Protein AF-0000000079728291 (afdb_homodimer)

Sequence (284 aa):
MEPDYVIHLLSRTRDRIQKFLAKELERQGIKDLAPAHAGVIYVLSRKGVAGMSDLASTLDRTNATITALLDKLEEFDYVTRTKLDEDGRVTTAELTGKGKKSVRKVISASRNTLDKLYGGLEESEKKEFLRILTKIYGNFQTMEPDYVIHLLSRTRDRIQKFLAKELERQGIKDLAPAHAGVIYVLSRKGVAGMSDLASTLDRTNATITALLDKLEEFDYVTRTKLDEDGRVTTAELTGKGKKSVRKVISASRNTLDKLYGGLEESEKKEFLRILTKIYGNFQT

Solvent-accessible surface area (backbone atoms only — not comparable to full-atom values): 15320 Å² total; per-residue (Å²): 128,65,84,84,41,56,67,56,49,49,47,52,35,42,51,43,50,52,53,50,35,37,50,34,27,39,73,56,71,41,78,86,56,52,62,71,46,46,52,52,51,51,53,32,70,74,62,44,64,42,38,55,66,54,51,12,62,76,66,70,47,49,60,69,55,46,50,53,47,48,53,53,33,36,74,72,47,29,34,47,74,46,70,65,51,98,79,57,78,46,49,33,38,30,61,30,77,59,25,56,66,42,44,62,38,48,49,48,18,50,49,56,44,49,51,45,48,47,56,92,53,50,73,69,51,51,53,50,44,53,53,52,50,50,51,35,37,55,59,60,58,129,129,64,84,82,40,55,66,56,50,49,45,52,35,42,52,42,49,50,52,50,34,36,50,34,27,38,74,56,71,40,78,87,55,53,62,72,46,46,53,53,51,51,53,32,70,73,59,42,64,41,37,54,66,54,50,12,64,76,67,70,46,50,60,70,55,47,49,55,46,48,52,53,33,37,74,71,46,29,34,47,74,47,68,66,48,98,79,55,78,45,47,32,38,30,60,30,76,59,25,58,66,42,44,63,38,48,51,48,20,50,49,55,44,46,52,46,50,47,57,93,53,51,72,68,52,50,53,49,44,51,52,52,52,50,51,35,37,55,58,59,58,128

Secondary structure (DSSP, 8-state):
--GGGHHHHHHHHHHHHHHHHHHHHHHTT--S--HHHHHHHHHHHHHSEEEHHHHHHHHT--HHHHHHHHHHHHHTTSEEEEE-STT---EEEEE-HHHHHHHHHHHHHHHHHHHHHTTT--HHHHHHHHHHHHHHHHHT--/--GGGHHHHHHHHHHHHHHHHHHHHHHTT--S--HHHHHHHHHHHHHSEEEHHHHHHHHT--HHHHHHHHHHHHHTTSEEEEE-STT---EEEEE-HHHHHHHHHHHHHHHHHHHHHTTT--HHHHHHHHHHHHHHHHHT--

Radius of gyration: 21.14 Å; Cα contacts (8 Å, |Δi|>4): 345; chains: 2; bounding box: 47×65×38 Å

InterPro domains:
  IPR000835 MarR-type HTH domain [PF01047] (41-90)
  IPR000835 MarR-type HTH domain [PR00598] (50-66)
  IPR000835 MarR-type HTH domain [PR00598] (67-82)
  IPR000835 MarR-type HTH domain [PR00598] (86-102)
  IPR000835 MarR-type HTH domain [PR00598] (116-136)
  IPR000835 MarR-type HTH domain [PS50995] (3-138)
  IPR000835 MarR-type HTH domain [SM00347] (26-126)
  IPR036388 Winged helix-like DNA-binding domain superfamily [G3DSA:1.10.10.10] (2-142)
  IPR036390 Winged helix DNA-binding domain superfamily [SSF46785] (4-140)

Nearest PDB structures (foldseek):
  1lnw-assembly7_A  TM=8.598E-01  e=2.180E-07  Pseudomonas aeruginosa
  6pco-assembly2_C  TM=8.596E-01  e=2.468E-07  Bordetella bronchiseptica
  2nnn-assembly3_F  TM=9.145E-01  e=8.545E-07  Pseudomonas aeruginosa
  7kfq-assembly1_A  TM=7.427E-01  e=1.246E-07  Variovorax paradoxus
  3vod-assembly1_A  TM=7.230E-01  e=5.887E-07  Escherichia coli K-12

Foldseek 3Di:
DPPVCVVVVVVVVVVVLQVQLQVLLVVLVNPQDGLVLLLLLQVQLVVFKDWLVRSCVVSVHDSVVSVVSVVSCVVVQQKDKDQDDPVSPIIMMGGDPNSNVCNVSSVRSVVVSVCVVCVPPDPVRVVVVVVVVVVVVVVPDD/DPPVCVVVVVVVVVVVLQVQLQVLLVVLVNPQDGLVLLLLLQVQLVVFKDWLVRSCVVSVHDSVVSVVSVVSCVVVQQKDKDQDDPVSPIIMIGGDPNSNVCNVSSVRSVVVSVCVVCVPPDPVRVVVVVVVVVVVVVVPDD

Structure (mmCIF, N/CA/C/O backbone):
data_AF-0000000079728291-model_v1
#
loop_
_entity.id
_entity.type
_entity.pdbx_description
1 polymer 'MarR family transcriptional regulator'
#
loop_
_atom_site.group_PDB
_atom_site.id
_atom_site.type_symbol
_atom_site.label_atom_id
_atom_site.label_alt_id
_atom_site.label_comp_id
_atom_site.label_asym_id
_atom_site.label_entity_id
_atom_site.label_seq_id
_atom_site.pdbx_PDB_ins_code
_atom_site.Cartn_x
_atom_site.Cartn_y
_atom_site.Cartn_z
_atom_site.occupancy
_atom_site.B_iso_or_equiv
_atom_site.auth_seq_id
_atom_site.auth_comp_id
_atom_site.auth_asym_id
_atom_site.auth_atom_id
_atom_site.pdbx_PDB_model_num
ATOM 1 N N . MET A 1 1 ? 8.516 18.656 -6.121 1 39.41 1 MET A N 1
ATOM 2 C CA . MET A 1 1 ? 7.922 17.688 -5.199 1 39.41 1 MET A CA 1
ATOM 3 C C . MET A 1 1 ? 8.578 17.766 -3.824 1 39.41 1 MET A C 1
ATOM 5 O O . MET A 1 1 ? 9.805 17.859 -3.725 1 39.41 1 MET A O 1
ATOM 9 N N . GLU A 1 2 ? 8.047 18.359 -2.83 1 50.97 2 GLU A N 1
ATOM 10 C CA . GLU A 1 2 ? 8.695 18.562 -1.536 1 50.97 2 GLU A CA 1
ATOM 11 C C . GLU A 1 2 ? 9.086 17.219 -0.903 1 50.97 2 GLU A C 1
ATOM 13 O O . GLU A 1 2 ? 8.477 16.188 -1.191 1 50.97 2 GLU A O 1
ATOM 18 N N . PRO A 1 3 ? 10.375 17.047 -0.546 1 48.28 3 PRO A N 1
ATOM 19 C CA . PRO A 1 3 ? 10.969 15.867 0.076 1 48.28 3 PRO A CA 1
ATOM 20 C C . PRO A 1 3 ? 9.945 15.039 0.851 1 48.28 3 PRO A C 1
ATOM 22 O O . PRO A 1 3 ? 10.055 13.805 0.901 1 48.28 3 PRO A O 1
ATOM 25 N N . ASP A 1 4 ? 8.914 15.656 1.424 1 59.06 4 ASP A N 1
ATOM 26 C CA . ASP A 1 4 ? 7.938 15.023 2.307 1 59.06 4 ASP A CA 1
ATOM 27 C C . ASP A 1 4 ? 6.957 14.164 1.515 1 59.06 4 ASP A C 1
ATOM 29 O O . ASP A 1 4 ? 6.105 13.492 2.096 1 59.06 4 ASP A O 1
ATOM 33 N N . TYR A 1 5 ? 7.457 13.945 0.261 1 84.69 5 TYR A N 1
ATOM 34 C CA . TYR A 1 5 ? 6.52 13.391 -0.709 1 84.69 5 TYR A CA 1
ATOM 35 C C . TYR A 1 5 ? 6.719 11.891 -0.863 1 84.69 5 TYR A C 1
ATOM 37 O O . TYR A 1 5 ? 5.844 11.188 -1.378 1 84.69 5 TYR A O 1
ATOM 45 N N . VAL A 1 6 ? 7.754 11.367 -0.202 1 94.06 6 VAL A N 1
ATOM 46 C CA . VAL A 1 6 ? 8.133 10 -0.516 1 94.06 6 VAL A CA 1
ATOM 47 C C . VAL A 1 6 ? 7.125 9.023 0.093 1 94.06 6 VAL A C 1
ATOM 49 O O . VAL A 1 6 ? 6.828 7.98 -0.49 1 94.06 6 VAL A O 1
ATOM 52 N N . ILE A 1 7 ? 6.539 9.414 1.231 1 95.88 7 ILE A N 1
ATOM 53 C CA . ILE A 1 7 ? 5.551 8.562 1.889 1 95.88 7 ILE A CA 1
ATOM 54 C C . ILE A 1 7 ? 4.312 8.43 1.002 1 95.88 7 ILE A C 1
ATOM 56 O O . ILE A 1 7 ? 3.836 7.32 0.757 1 95.88 7 ILE A O 1
ATOM 60 N N . HIS A 1 8 ? 3.924 9.539 0.487 1 95.06 8 HIS A N 1
ATOM 61 C CA . HIS A 1 8 ? 2.775 9.562 -0.411 1 95.06 8 HIS A CA 1
ATOM 62 C C . HIS A 1 8 ? 3.076 8.836 -1.717 1 95.06 8 HIS A C 1
ATOM 64 O O . HIS A 1 8 ? 2.277 8.016 -2.174 1 95.06 8 HIS A O 1
ATOM 70 N N . LEU A 1 9 ? 4.211 9.102 -2.246 1 95.75 9 LEU A N 1
ATOM 71 C CA . LEU A 1 9 ? 4.594 8.508 -3.52 1 95.75 9 LEU A CA 1
ATOM 72 C C . LEU A 1 9 ? 4.668 6.984 -3.402 1 95.75 9 LEU A C 1
ATOM 74 O O . LEU A 1 9 ? 4.199 6.266 -4.289 1 95.75 9 LEU A O 1
ATOM 78 N N . LEU A 1 10 ? 5.246 6.484 -2.367 1 97.31 10 LEU A N 1
ATOM 79 C CA . LEU A 1 10 ? 5.332 5.051 -2.121 1 97.31 10 LEU A CA 1
ATOM 80 C C . LEU A 1 10 ? 3.943 4.426 -2.041 1 97.31 10 LEU A C 1
ATOM 82 O O . LEU A 1 10 ? 3.693 3.375 -2.631 1 97.31 10 LEU A O 1
ATOM 86 N N . SER A 1 11 ? 3.062 5.094 -1.357 1 97.19 11 SER A N 1
ATOM 87 C CA . SER A 1 11 ? 1.707 4.586 -1.18 1 97.19 11 SER A CA 1
ATOM 88 C C . SER A 1 11 ? 0.958 4.531 -2.508 1 97.19 11 SER A C 1
ATOM 90 O O . SER A 1 11 ? 0.319 3.527 -2.826 1 97.19 11 SER A O 1
ATOM 92 N N . ARG A 1 12 ? 1.06 5.547 -3.324 1 96.44 12 ARG A N 1
ATOM 93 C CA . ARG A 1 12 ? 0.356 5.598 -4.602 1 96.44 12 ARG A CA 1
ATOM 94 C C . ARG A 1 12 ? 0.955 4.605 -5.594 1 96.44 12 ARG A C 1
ATOM 96 O O . ARG A 1 12 ? 0.229 3.984 -6.371 1 96.44 12 ARG A O 1
ATOM 103 N N . THR A 1 13 ? 2.26 4.508 -5.559 1 97.81 13 THR A N 1
ATOM 104 C CA . THR A 1 13 ? 2.928 3.537 -6.418 1 97.81 13 THR A CA 1
ATOM 105 C C . THR A 1 13 ? 2.445 2.123 -6.109 1 97.81 13 THR A C 1
ATOM 107 O O . THR A 1 13 ? 2.074 1.375 -7.02 1 97.81 13 THR A O 1
ATOM 110 N N . ARG A 1 14 ? 2.434 1.819 -4.828 1 97.56 14 ARG A N 1
ATOM 111 C CA . ARG A 1 14 ? 1.957 0.51 -4.395 1 97.56 14 ARG A CA 1
ATOM 112 C C . ARG A 1 14 ? 0.521 0.272 -4.852 1 97.56 14 ARG A C 1
ATOM 114 O O . ARG A 1 14 ? 0.191 -0.81 -5.344 1 97.56 14 ARG A O 1
ATOM 121 N N . ASP A 1 15 ? -0.339 1.28 -4.738 1 97.31 15 ASP A N 1
ATOM 122 C CA . ASP A 1 15 ? -1.74 1.139 -5.121 1 97.31 15 ASP A CA 1
ATOM 123 C C . ASP A 1 15 ? -1.875 0.859 -6.617 1 97.31 15 ASP A C 1
ATOM 125 O O . ASP A 1 15 ? -2.66 0.002 -7.023 1 97.31 15 ASP A O 1
ATOM 129 N N . ARG A 1 16 ? -1.154 1.558 -7.379 1 97.81 16 ARG A N 1
ATOM 130 C CA . ARG A 1 16 ? -1.235 1.384 -8.828 1 97.81 16 ARG A CA 1
ATOM 131 C C . ARG A 1 16 ? -0.682 0.026 -9.25 1 97.81 16 ARG A C 1
ATOM 133 O O . ARG A 1 16 ? -1.225 -0.619 -10.148 1 97.81 16 ARG A O 1
ATOM 140 N N . ILE A 1 17 ? 0.363 -0.411 -8.617 1 97.75 17 ILE A N 1
ATOM 141 C CA . ILE A 1 17 ? 0.93 -1.724 -8.906 1 97.75 17 ILE A CA 1
ATOM 142 C C . ILE A 1 17 ? -0.088 -2.811 -8.562 1 97.75 17 ILE A C 1
ATOM 144 O O . ILE A 1 17 ? -0.305 -3.734 -9.352 1 97.75 17 ILE A O 1
ATOM 148 N N . GLN A 1 18 ? -0.709 -2.689 -7.418 1 97.12 18 GLN A N 1
ATOM 149 C CA . GLN A 1 18 ? -1.69 -3.686 -7 1 97.12 18 GLN A CA 1
ATOM 150 C C . GLN A 1 18 ? -2.871 -3.732 -7.969 1 97.12 18 GLN A C 1
ATOM 152 O O . GLN A 1 18 ? -3.383 -4.812 -8.281 1 97.12 18 GLN A O 1
ATOM 157 N N . LYS A 1 19 ? -3.291 -2.582 -8.406 1 97.12 19 LYS A N 1
ATOM 158 C CA . LYS A 1 19 ? -4.379 -2.527 -9.375 1 97.12 19 LYS A CA 1
ATOM 159 C C . LYS A 1 19 ? -3.98 -3.213 -10.68 1 97.12 19 LYS A C 1
ATOM 161 O O . LYS A 1 19 ? -4.77 -3.957 -11.266 1 97.12 19 LYS A O 1
ATOM 166 N N . PHE A 1 20 ? -2.809 -2.93 -11.141 1 98 20 PHE A N 1
ATOM 167 C CA . PHE A 1 20 ? -2.326 -3.553 -12.367 1 98 20 PHE A CA 1
ATOM 168 C C . PHE A 1 20 ? -2.219 -5.062 -12.195 1 98 20 PHE A C 1
ATOM 170 O O . PHE A 1 20 ? -2.633 -5.824 -13.078 1 98 20 PHE A O 1
ATOM 177 N N . LEU A 1 21 ? -1.683 -5.5 -11.039 1 97.19 21 LEU A N 1
ATOM 178 C CA . LEU A 1 21 ? -1.532 -6.926 -10.773 1 97.19 21 LEU A CA 1
ATOM 179 C C . LEU A 1 21 ? -2.891 -7.617 -10.734 1 97.19 21 LEU A C 1
ATOM 181 O O . LEU A 1 21 ? -3.043 -8.727 -11.25 1 97.19 21 LEU A O 1
ATOM 185 N N . ALA A 1 22 ? -3.846 -7.008 -10.172 1 97.25 22 ALA A N 1
ATOM 1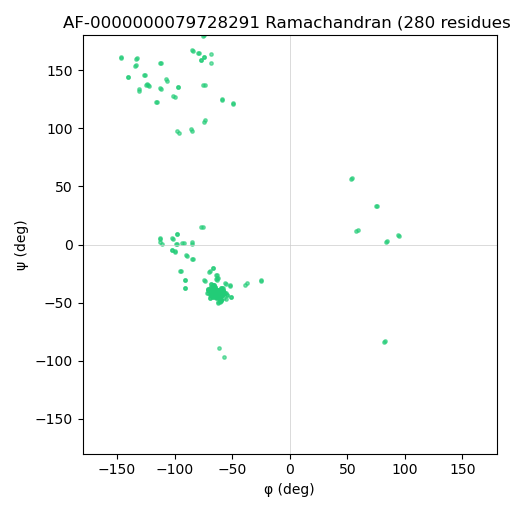86 C CA . ALA A 1 22 ? -5.195 -7.562 -10.156 1 97.25 22 ALA A CA 1
ATOM 187 C C . ALA A 1 22 ? -5.73 -7.742 -11.57 1 97.25 22 ALA A C 1
ATOM 189 O O . ALA A 1 22 ? -6.348 -8.758 -11.883 1 97.25 22 ALA A O 1
ATOM 190 N N . LYS A 1 23 ? -5.48 -6.746 -12.414 1 97.38 23 LYS A N 1
ATOM 191 C CA . LYS A 1 23 ? -5.914 -6.836 -13.805 1 97.38 23 LYS A CA 1
ATOM 192 C C . LYS A 1 23 ? -5.191 -7.969 -14.531 1 97.38 23 LYS A C 1
ATOM 194 O O . LYS A 1 23 ? -5.793 -8.664 -15.359 1 97.38 23 LYS A O 1
ATOM 199 N N . GLU A 1 24 ? -3.891 -8.094 -14.242 1 97.06 24 GLU A N 1
ATOM 200 C CA . GLU A 1 24 ? -3.123 -9.172 -14.859 1 97.06 24 GLU A CA 1
ATOM 201 C C . GLU A 1 24 ? -3.646 -10.539 -14.422 1 97.06 24 GLU A C 1
ATOM 203 O O . GLU A 1 24 ? -3.684 -11.477 -15.219 1 97.06 24 GLU A O 1
ATOM 208 N N . LEU A 1 25 ? -4.027 -10.656 -13.148 1 97.31 25 LEU A N 1
ATOM 209 C CA . LEU A 1 25 ? -4.625 -11.898 -12.672 1 97.31 25 LEU A CA 1
ATOM 210 C C . LEU A 1 25 ? -5.914 -12.203 -13.43 1 97.31 25 LEU A C 1
ATOM 212 O O . LEU A 1 25 ? -6.125 -13.336 -13.867 1 97.31 25 LEU A O 1
ATOM 216 N N . GLU A 1 26 ? -6.68 -11.219 -13.664 1 97.19 26 GLU A N 1
ATOM 217 C CA . GLU A 1 26 ? -7.918 -11.383 -14.422 1 97.19 26 GLU A CA 1
ATOM 218 C C . GLU A 1 26 ? -7.641 -11.82 -15.859 1 97.19 26 GLU A C 1
ATOM 220 O O . GLU A 1 26 ? -8.336 -12.68 -16.391 1 97.19 26 GLU A O 1
ATOM 225 N N . ARG A 1 27 ? -6.66 -11.203 -16.406 1 97.19 27 ARG A N 1
ATOM 226 C CA . ARG A 1 27 ? -6.293 -11.516 -17.781 1 97.19 27 ARG A CA 1
ATOM 227 C C . ARG A 1 27 ? -5.848 -12.977 -17.906 1 97.19 27 ARG A C 1
ATOM 229 O O . ARG A 1 27 ? -6.02 -13.586 -18.953 1 97.19 27 ARG A O 1
ATOM 236 N N . GLN A 1 28 ? -5.297 -13.469 -16.781 1 96.38 28 GLN A N 1
ATOM 237 C CA . GLN A 1 28 ? -4.836 -14.852 -16.766 1 96.38 28 GLN A CA 1
ATOM 238 C C . GLN A 1 28 ? -5.98 -15.805 -16.438 1 96.38 28 GLN A C 1
ATOM 240 O O . GLN A 1 28 ? -5.766 -17.016 -16.281 1 96.38 28 GLN A O 1
ATOM 245 N N . GLY A 1 29 ? -7.191 -15.281 -16.219 1 94.75 29 GLY A N 1
ATOM 246 C CA . GLY A 1 29 ? -8.359 -16.109 -15.977 1 94.75 29 GLY A CA 1
ATOM 247 C C . GLY A 1 29 ? -8.648 -16.312 -14.5 1 94.75 29 GLY A C 1
ATOM 248 O O . GLY A 1 29 ? -9.453 -17.172 -14.133 1 94.75 29 GLY A O 1
ATOM 249 N N . ILE A 1 30 ? -7.918 -15.617 -13.648 1 93 30 ILE A N 1
ATOM 250 C CA . ILE A 1 30 ? -8.133 -15.688 -12.211 1 93 30 ILE A CA 1
ATOM 251 C C . ILE A 1 30 ? -9.016 -14.531 -11.758 1 93 30 ILE A C 1
ATOM 253 O O . ILE A 1 30 ? -8.539 -13.406 -11.578 1 93 30 ILE A O 1
ATOM 257 N N . LYS A 1 31 ? -10.234 -14.688 -11.625 1 86.19 31 LYS A N 1
ATOM 258 C CA . LYS A 1 31 ? -11.164 -13.594 -11.367 1 86.19 31 LYS A CA 1
ATOM 259 C C . LYS A 1 31 ? -11.562 -13.555 -9.891 1 86.19 31 LYS A C 1
ATOM 261 O O . LYS A 1 31 ? -12.094 -12.547 -9.422 1 86.19 31 LYS A O 1
ATOM 266 N N . ASP A 1 32 ? -11.117 -14.492 -9.148 1 84.38 32 ASP A N 1
ATOM 267 C CA . ASP A 1 32 ? -11.688 -14.625 -7.809 1 84.38 32 ASP A CA 1
ATOM 268 C C . ASP A 1 32 ? -10.648 -14.289 -6.738 1 84.38 32 ASP A C 1
ATOM 270 O O . ASP A 1 32 ? -10.961 -14.312 -5.543 1 84.38 32 ASP A O 1
ATOM 274 N N . LEU A 1 33 ? -9.539 -13.922 -7.273 1 90.69 33 LEU A N 1
ATOM 275 C CA . LEU A 1 33 ? -8.469 -13.781 -6.289 1 90.69 33 LEU A CA 1
ATOM 276 C C . LEU A 1 33 ? -7.852 -12.391 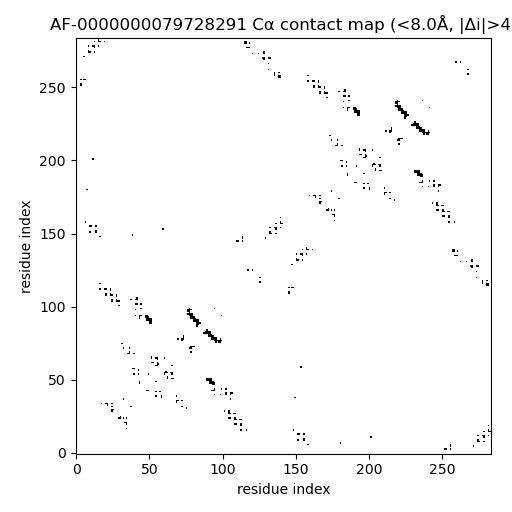-6.352 1 90.69 33 LEU A C 1
ATOM 278 O O . LEU A 1 33 ? -7.684 -11.828 -7.434 1 90.69 33 LEU A O 1
ATOM 282 N N . ALA A 1 34 ? -7.59 -11.805 -5.172 1 94.31 34 ALA A N 1
ATOM 283 C CA . ALA A 1 34 ? -6.824 -10.57 -5.035 1 94.31 34 ALA A CA 1
ATOM 284 C C . ALA A 1 34 ? -5.324 -10.852 -5.027 1 94.31 34 ALA A C 1
ATOM 286 O O . ALA A 1 34 ? -4.906 -12 -4.852 1 94.31 34 ALA A O 1
ATOM 287 N N . PRO A 1 35 ? -4.578 -9.789 -5.188 1 96.25 35 PRO A N 1
ATOM 288 C CA . PRO A 1 35 ? -3.121 -9.953 -5.176 1 96.25 35 PRO A CA 1
ATOM 289 C C . PRO A 1 35 ? -2.609 -10.617 -3.902 1 96.25 35 PRO A C 1
ATOM 291 O O . PRO A 1 35 ? -1.667 -11.414 -3.953 1 96.25 35 PRO A O 1
ATOM 294 N N . ALA A 1 36 ? -3.236 -10.391 -2.783 1 96.06 36 ALA A N 1
ATOM 295 C CA . ALA A 1 36 ? -2.816 -11.008 -1.527 1 96.06 36 ALA A CA 1
ATOM 296 C C . ALA A 1 36 ? -3.012 -12.523 -1.566 1 96.06 36 ALA A C 1
ATOM 298 O O . ALA A 1 36 ? -2.223 -13.273 -0.986 1 96.06 36 ALA A O 1
ATOM 299 N N . HIS A 1 37 ? -4.004 -12.953 -2.203 1 97.19 37 HIS A N 1
ATOM 300 C CA . HIS A 1 37 ? -4.23 -14.383 -2.377 1 97.19 37 HIS A CA 1
ATOM 301 C C . HIS A 1 37 ? -3.15 -15.008 -3.254 1 97.19 37 HIS A C 1
ATOM 303 O O . HIS A 1 37 ? -2.701 -16.125 -2.992 1 97.19 37 HIS A O 1
ATOM 309 N N . ALA A 1 38 ? -2.752 -14.266 -4.262 1 95.19 38 ALA A N 1
ATOM 310 C CA . ALA A 1 38 ? -1.682 -14.719 -5.145 1 95.19 38 ALA A CA 1
ATOM 311 C C . ALA A 1 38 ? -0.399 -14.984 -4.359 1 95.19 38 ALA A C 1
ATOM 313 O O . ALA A 1 38 ? 0.325 -15.945 -4.648 1 95.19 38 ALA A O 1
ATOM 314 N N . GLY A 1 39 ? -0.125 -14.133 -3.4 1 95.69 39 GLY A N 1
ATOM 315 C CA . GLY A 1 39 ? 1.021 -14.352 -2.533 1 95.69 39 GLY A CA 1
ATOM 316 C C . GLY A 1 39 ? 0.974 -15.68 -1.804 1 95.69 39 GLY A C 1
ATOM 317 O O . GLY A 1 39 ? 1.986 -16.375 -1.706 1 95.69 39 GLY A O 1
ATOM 318 N N . VAL A 1 40 ? -0.161 -16.047 -1.3 1 96.88 40 VAL A N 1
ATOM 319 C CA . VAL A 1 40 ? -0.335 -17.297 -0.577 1 96.88 40 VAL A CA 1
ATOM 320 C C . VAL A 1 40 ? -0.104 -18.484 -1.521 1 96.88 40 VAL A C 1
ATOM 322 O O . VAL A 1 40 ? 0.623 -19.422 -1.188 1 96.88 40 VAL A O 1
ATOM 325 N N . ILE A 1 41 ? -0.667 -18.391 -2.703 1 96.81 41 ILE A N 1
ATOM 326 C CA . ILE A 1 41 ? -0.533 -19.453 -3.699 1 96.81 41 ILE A CA 1
ATOM 327 C C . ILE A 1 41 ? 0.938 -19.625 -4.066 1 96.81 41 ILE A C 1
ATOM 329 O O . ILE A 1 41 ? 1.425 -20.75 -4.168 1 96.81 41 ILE A O 1
ATOM 333 N N . TYR A 1 42 ? 1.547 -18.562 -4.188 1 95 42 TYR A N 1
ATOM 334 C CA . TYR A 1 42 ? 2.963 -18.609 -4.535 1 95 42 TYR A CA 1
ATOM 335 C C . TYR A 1 42 ? 3.768 -19.312 -3.451 1 95 42 TYR A C 1
ATOM 337 O O . TYR A 1 42 ? 4.547 -20.234 -3.744 1 95 42 TYR A O 1
ATOM 345 N N . VAL A 1 43 ? 3.615 -18.953 -2.223 1 95.62 43 VAL A N 1
ATOM 346 C CA . VAL A 1 43 ? 4.375 -19.516 -1.116 1 95.62 43 VAL A CA 1
ATOM 347 C C . VAL A 1 43 ? 4.082 -21.016 -1.005 1 95.62 43 VAL A C 1
ATOM 349 O O . VAL A 1 43 ? 5 -21.828 -0.843 1 95.62 43 VAL A O 1
ATOM 352 N N . LEU A 1 44 ? 2.859 -21.359 -1.145 1 97.44 44 LEU A N 1
ATOM 353 C CA . LEU A 1 44 ? 2.48 -22.766 -1.038 1 97.44 44 LEU A CA 1
ATOM 354 C C . LEU A 1 44 ? 3.035 -23.562 -2.209 1 97.44 44 LEU A C 1
ATOM 356 O O . LEU A 1 44 ? 3.359 -24.75 -2.059 1 97.44 44 LEU A O 1
ATOM 360 N N . SER A 1 45 ? 3.096 -22.938 -3.34 1 96.5 45 SER A N 1
ATOM 361 C CA . SER A 1 45 ? 3.652 -23.625 -4.496 1 96.5 45 SER A CA 1
ATOM 362 C C . SER A 1 45 ? 5.125 -23.969 -4.281 1 96.5 45 SER A C 1
ATOM 364 O O . SER A 1 45 ? 5.625 -24.953 -4.832 1 96.5 45 SER A O 1
ATOM 366 N N . ARG A 1 46 ? 5.773 -23.281 -3.523 1 94.44 46 ARG A N 1
ATOM 367 C CA . ARG A 1 46 ? 7.195 -23.484 -3.262 1 94.44 46 ARG A CA 1
ATOM 368 C C . ARG A 1 46 ? 7.402 -24.422 -2.078 1 94.44 46 ARG A C 1
ATOM 370 O O . ARG A 1 46 ? 8.297 -25.266 -2.102 1 94.44 46 ARG A O 1
ATOM 377 N N . LYS A 1 47 ? 6.562 -24.312 -1.096 1 95.31 47 LYS A N 1
ATOM 378 C CA . LYS A 1 47 ? 6.762 -25.031 0.157 1 95.31 47 LYS A CA 1
ATOM 379 C C . LYS A 1 47 ? 5.988 -26.359 0.16 1 95.31 47 LYS A C 1
ATOM 381 O O . LYS A 1 47 ? 6.305 -27.266 0.932 1 95.31 47 LYS A O 1
ATOM 386 N N . GLY A 1 48 ? 4.996 -26.438 -0.624 1 96.31 48 GLY A N 1
ATOM 387 C CA . GLY A 1 48 ? 4.09 -27.578 -0.583 1 96.31 48 GLY A CA 1
ATOM 388 C C . GLY A 1 48 ? 3.037 -27.453 0.504 1 96.31 48 GLY A C 1
ATOM 389 O O . GLY A 1 48 ? 1.931 -26.969 0.256 1 96.31 48 GLY A O 1
ATOM 390 N N . VAL A 1 49 ? 3.414 -27.828 1.7 1 96 49 VAL A N 1
ATOM 391 C CA . VAL A 1 49 ? 2.566 -27.688 2.879 1 96 49 VAL A CA 1
ATOM 392 C C . VAL A 1 49 ? 3.176 -26.656 3.836 1 96 49 VAL A C 1
ATOM 394 O O . VAL A 1 49 ? 4.395 -26.641 4.039 1 96 49 VAL A O 1
ATOM 397 N N . ALA A 1 50 ? 2.301 -25.766 4.328 1 96.44 50 ALA A N 1
ATOM 398 C CA . ALA A 1 50 ? 2.801 -24.766 5.262 1 96.44 50 ALA A CA 1
ATOM 399 C C . ALA A 1 50 ? 1.802 -24.516 6.391 1 96.44 50 ALA A C 1
ATOM 401 O O . ALA A 1 50 ? 0.59 -24.484 6.16 1 96.44 50 ALA A O 1
ATOM 402 N N . GLY A 1 51 ? 2.332 -24.266 7.594 1 95.12 51 GLY A N 1
ATOM 403 C CA . GLY A 1 51 ? 1.493 -23.891 8.719 1 95.12 51 GLY A CA 1
ATOM 404 C C . GLY A 1 51 ? 1.085 -22.422 8.695 1 95.12 51 GLY A C 1
ATOM 405 O O . GLY A 1 51 ? 1.681 -21.625 7.973 1 95.12 51 GLY A O 1
ATOM 406 N N . MET A 1 52 ? 0.105 -22.172 9.508 1 94.12 52 MET A N 1
ATOM 407 C CA . MET A 1 52 ? -0.417 -20.812 9.578 1 94.12 52 MET A CA 1
ATOM 408 C C . MET A 1 52 ? 0.678 -19.828 9.992 1 94.12 52 MET A C 1
ATOM 410 O O . MET A 1 52 ? 0.821 -18.766 9.391 1 94.12 52 MET A O 1
ATOM 414 N N . SER A 1 53 ? 1.457 -20.203 10.945 1 94.44 53 SER A N 1
ATOM 415 C CA . SER A 1 53 ? 2.514 -19.328 11.438 1 94.44 53 SER A CA 1
ATOM 416 C C . SER A 1 53 ? 3.611 -19.141 10.398 1 94.44 53 SER A C 1
ATOM 418 O O . SER A 1 53 ? 4.184 -18.047 10.281 1 94.44 53 SER A O 1
ATOM 420 N N . ASP A 1 54 ? 3.861 -20.172 9.719 1 95.5 54 ASP A N 1
ATOM 421 C CA . ASP A 1 54 ? 4.871 -20.109 8.664 1 95.5 54 ASP A CA 1
ATOM 422 C C . ASP A 1 54 ? 4.422 -19.188 7.527 1 95.5 54 ASP A C 1
ATOM 424 O O . ASP A 1 54 ? 5.207 -18.375 7.031 1 95.5 54 ASP A O 1
ATOM 428 N N . LEU A 1 55 ? 3.189 -19.328 7.113 1 96.94 55 LEU A N 1
ATOM 429 C CA . LEU A 1 55 ? 2.629 -18.453 6.094 1 96.94 55 LEU A CA 1
ATOM 430 C C . LEU A 1 55 ? 2.654 -17 6.555 1 96.94 55 LEU A C 1
ATOM 432 O O . LEU A 1 55 ? 3.053 -16.109 5.801 1 96.94 55 LEU A O 1
ATOM 436 N N . ALA A 1 56 ? 2.27 -16.812 7.805 1 97.06 56 ALA A N 1
ATOM 437 C CA . ALA A 1 56 ? 2.225 -15.461 8.367 1 97.06 56 ALA A CA 1
ATOM 438 C C . ALA A 1 56 ? 3.609 -14.82 8.367 1 97.06 56 ALA A C 1
ATOM 440 O O . ALA A 1 56 ? 3.773 -13.688 7.918 1 97.06 56 ALA A O 1
ATOM 441 N N . SER A 1 57 ? 4.617 -15.562 8.789 1 95.69 57 SER A N 1
ATOM 442 C CA . SER A 1 57 ? 5.984 -15.055 8.859 1 95.69 57 SER A CA 1
ATOM 443 C C . SER A 1 57 ? 6.555 -14.805 7.469 1 95.69 57 SER A C 1
ATOM 445 O O . SER A 1 57 ? 7.172 -13.766 7.219 1 95.69 57 SER A O 1
ATOM 447 N N . THR A 1 58 ? 6.316 -15.742 6.57 1 94.5 58 THR A N 1
ATOM 448 C CA . THR A 1 58 ? 6.871 -15.656 5.223 1 94.5 58 THR A CA 1
ATOM 449 C C . THR A 1 58 ? 6.27 -14.477 4.465 1 94.5 58 THR A C 1
ATOM 451 O O . THR A 1 58 ? 6.969 -13.781 3.721 1 94.5 58 THR A O 1
ATOM 454 N N . LEU A 1 59 ? 4.996 -14.18 4.648 1 95.69 59 LEU A N 1
ATOM 455 C CA . LEU A 1 59 ? 4.297 -13.148 3.889 1 95.69 59 LEU A CA 1
ATOM 456 C C . LEU A 1 59 ? 4.227 -11.844 4.676 1 95.69 59 LEU A C 1
ATOM 458 O O . LEU A 1 59 ? 3.629 -10.875 4.215 1 95.69 59 LEU A O 1
ATOM 462 N N . ASP A 1 60 ? 4.789 -11.852 5.859 1 95.69 60 ASP A N 1
ATOM 463 C CA . ASP A 1 60 ? 4.75 -10.68 6.73 1 95.69 60 ASP A CA 1
ATOM 464 C C . ASP A 1 60 ? 3.318 -10.195 6.934 1 95.69 60 ASP A C 1
ATOM 466 O O . ASP A 1 60 ? 3.006 -9.031 6.656 1 95.69 60 ASP A O 1
ATOM 470 N N . ARG A 1 61 ? 2.518 -11.117 7.422 1 96.81 61 ARG A N 1
ATOM 471 C CA . ARG A 1 61 ? 1.114 -10.875 7.742 1 96.81 61 ARG A CA 1
ATOM 472 C C . ARG A 1 61 ? 0.764 -11.43 9.117 1 96.81 61 ARG A C 1
ATOM 474 O O . ARG A 1 61 ? 1.479 -12.281 9.648 1 96.81 61 ARG A O 1
ATOM 481 N N . THR A 1 62 ? -0.306 -10.945 9.688 1 96.5 62 THR A N 1
ATOM 482 C CA . THR A 1 62 ? -0.805 -11.508 10.938 1 96.5 62 THR A CA 1
ATOM 483 C C . THR A 1 62 ? -1.532 -12.828 10.68 1 96.5 62 THR A C 1
ATOM 485 O O . THR A 1 62 ? -2.008 -13.07 9.57 1 96.5 62 THR A O 1
ATOM 488 N N . ASN A 1 63 ? -1.631 -13.602 11.703 1 95.88 63 ASN A N 1
ATOM 489 C CA . ASN A 1 63 ? -2.391 -14.844 11.594 1 95.88 63 ASN A CA 1
ATOM 490 C C . ASN A 1 63 ? -3.846 -14.578 11.219 1 95.88 63 ASN A C 1
ATOM 492 O O . ASN A 1 63 ? -4.453 -15.367 10.484 1 95.88 63 ASN A O 1
ATOM 496 N N . ALA A 1 64 ? -4.352 -13.531 11.75 1 97.38 64 ALA A N 1
ATOM 497 C CA . ALA A 1 64 ? -5.727 -13.164 11.422 1 97.38 64 ALA A CA 1
ATOM 498 C C . ALA A 1 64 ? -5.875 -12.906 9.922 1 97.38 64 ALA A C 1
ATOM 500 O O . ALA A 1 64 ? -6.855 -13.344 9.305 1 97.38 64 ALA A O 1
ATOM 501 N N . THR A 1 65 ? -4.875 -12.227 9.289 1 97.62 65 THR A N 1
ATOM 502 C CA . THR A 1 65 ? -4.91 -11.945 7.855 1 97.62 65 THR A CA 1
ATOM 503 C C . THR A 1 65 ? -4.777 -13.227 7.043 1 97.62 65 THR A C 1
ATOM 505 O O . THR A 1 65 ? -5.484 -13.422 6.055 1 97.62 65 THR A O 1
ATOM 508 N N . ILE A 1 66 ? -3.875 -14.07 7.484 1 97.88 66 ILE A N 1
ATOM 509 C CA . ILE A 1 66 ? -3.676 -15.336 6.793 1 97.88 66 ILE A CA 1
ATOM 510 C C . ILE A 1 66 ? -4.961 -16.156 6.848 1 97.88 66 ILE A C 1
ATOM 512 O O . ILE A 1 66 ? -5.363 -16.766 5.848 1 97.88 66 ILE A O 1
ATOM 516 N N . THR A 1 67 ? -5.562 -16.188 8.016 1 97.94 67 THR A N 1
ATOM 517 C CA . THR A 1 67 ? -6.82 -16.922 8.164 1 97.94 67 THR A CA 1
ATOM 518 C C . THR A 1 67 ? -7.855 -16.422 7.156 1 97.94 67 THR A C 1
ATOM 520 O O . THR A 1 67 ? -8.484 -17.219 6.461 1 97.94 67 THR A O 1
ATOM 523 N N . ALA A 1 68 ? -7.988 -15.156 7.047 1 98.06 68 ALA A N 1
ATOM 524 C CA . ALA A 1 68 ? -8.961 -14.57 6.121 1 98.06 68 ALA A CA 1
ATOM 525 C C . ALA A 1 68 ? -8.633 -14.938 4.676 1 98.06 68 ALA A C 1
ATOM 527 O O . ALA A 1 68 ? -9.523 -15.242 3.885 1 98.06 68 ALA A O 1
ATOM 528 N N . LEU A 1 69 ? -7.391 -14.844 4.316 1 98 69 LEU A N 1
ATOM 529 C CA . LEU A 1 69 ? -6.965 -15.188 2.965 1 98 69 LEU A CA 1
ATOM 530 C C . LEU A 1 69 ? -7.238 -16.656 2.664 1 98 69 LEU A C 1
ATOM 532 O O . LEU A 1 69 ? -7.723 -17 1.581 1 98 69 LEU A O 1
ATOM 536 N N . LEU A 1 70 ? -6.957 -17.453 3.645 1 98.06 70 LEU A N 1
ATOM 537 C CA . LEU A 1 70 ? -7.16 -18.891 3.449 1 98.06 70 LEU A CA 1
ATOM 538 C C . LEU A 1 70 ? -8.648 -19.234 3.393 1 98.06 70 LEU A C 1
ATOM 540 O O . LEU A 1 70 ? -9.055 -20.141 2.67 1 98.06 70 LEU A O 1
ATOM 544 N N . ASP A 1 71 ? -9.469 -18.578 4.207 1 98 71 ASP A N 1
ATOM 545 C CA . ASP A 1 71 ? -10.914 -18.781 4.145 1 98 71 ASP A CA 1
ATOM 546 C C . ASP A 1 71 ? -11.43 -18.625 2.717 1 98 71 ASP A C 1
ATOM 548 O O . ASP A 1 71 ? -12.156 -19.484 2.215 1 98 71 ASP A O 1
ATOM 552 N N . LYS A 1 72 ? -10.961 -17.578 2.059 1 97.75 72 LYS A N 1
ATOM 553 C CA . LYS A 1 72 ? -11.406 -17.297 0.699 1 97.75 72 LYS A CA 1
ATOM 554 C C . LYS A 1 72 ? -10.844 -18.312 -0.288 1 97.75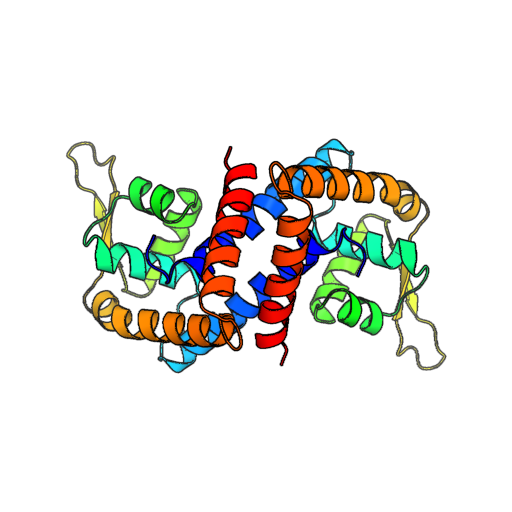 72 LYS A C 1
ATOM 556 O O . LYS A 1 72 ? -11.555 -18.781 -1.177 1 97.75 72 LYS A O 1
ATOM 561 N N . LEU A 1 73 ? -9.633 -18.641 -0.119 1 98.06 73 LEU A N 1
ATOM 562 C CA . LEU A 1 73 ? -8.984 -19.594 -1.013 1 98.06 73 LEU A CA 1
ATOM 563 C C . LEU A 1 73 ? -9.617 -20.969 -0.891 1 98.06 73 LEU A C 1
ATOM 565 O O . LEU A 1 73 ? -9.719 -21.703 -1.878 1 98.06 73 LEU A O 1
ATOM 569 N N . GLU A 1 74 ? -9.992 -21.297 0.317 1 97.69 74 GLU A N 1
ATOM 570 C CA . GLU A 1 74 ? -10.695 -22.562 0.528 1 97.69 74 GLU A CA 1
ATOM 571 C C . GLU A 1 74 ? -12.094 -22.516 -0.082 1 97.69 74 GLU A C 1
ATOM 573 O O . GLU A 1 74 ? -12.531 -23.484 -0.705 1 97.69 74 GLU A O 1
ATOM 578 N N . GLU A 1 75 ? -12.742 -21.453 0.184 1 97 75 GLU A N 1
ATOM 579 C CA . GLU A 1 75 ? -14.078 -21.25 -0.378 1 97 75 GLU A CA 1
ATOM 580 C C . GLU A 1 75 ? -14.078 -21.453 -1.891 1 97 75 GLU A C 1
ATOM 582 O O . GLU A 1 75 ? -15 -22.062 -2.443 1 97 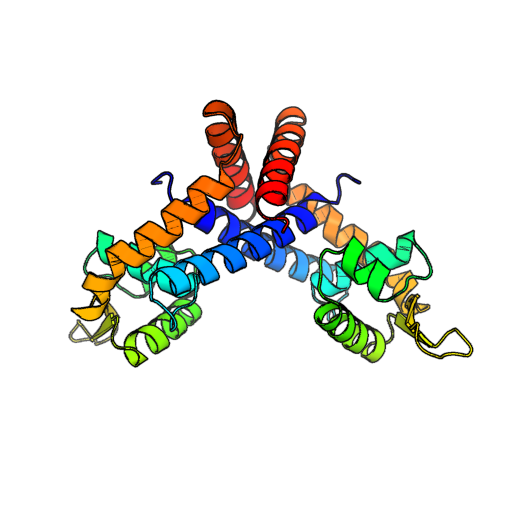75 GLU A O 1
ATOM 587 N N . PHE A 1 76 ? -13.016 -21.062 -2.564 1 96.5 76 PHE A N 1
ATOM 588 C CA . PHE A 1 76 ? -12.953 -21.125 -4.02 1 96.5 76 PHE A CA 1
ATOM 589 C C . PHE A 1 76 ? -12.148 -22.328 -4.473 1 96.5 76 PHE A C 1
ATOM 591 O O . PHE A 1 76 ? -11.797 -22.453 -5.652 1 96.5 76 PHE A O 1
ATOM 598 N N . ASP A 1 77 ? -11.727 -23.156 -3.537 1 97.44 77 ASP A N 1
ATOM 599 C CA . ASP A 1 77 ? -11.164 -24.484 -3.773 1 97.44 77 ASP A CA 1
ATOM 600 C C . ASP A 1 77 ? -9.727 -24.391 -4.289 1 97.44 77 ASP A C 1
ATOM 602 O O . ASP A 1 77 ? -9.312 -25.188 -5.137 1 97.44 77 ASP A O 1
ATOM 606 N N . TYR A 1 78 ? -8.977 -23.406 -3.871 1 98 78 TYR A N 1
ATOM 607 C CA . TYR A 1 78 ? -7.574 -23.281 -4.242 1 98 78 TYR A CA 1
ATOM 608 C C . TYR A 1 78 ? -6.676 -23.984 -3.223 1 98 78 TYR A C 1
ATOM 610 O O . TYR A 1 78 ? -5.555 -24.391 -3.547 1 98 78 TYR A O 1
ATOM 618 N N . VAL A 1 79 ? -7.156 -24 -1.984 1 98.38 79 VAL A N 1
ATOM 619 C CA . VAL A 1 79 ? -6.359 -24.562 -0.893 1 98.38 79 VAL A CA 1
ATOM 620 C C . VAL A 1 79 ? -7.223 -25.484 -0.039 1 98.38 79 VAL A C 1
ATOM 622 O O . VAL A 1 79 ? -8.453 -25.359 -0.029 1 98.38 79 VAL A O 1
ATOM 625 N N . THR A 1 80 ? -6.578 -26.406 0.597 1 98.06 80 THR A N 1
ATOM 626 C CA . THR A 1 80 ? -7.184 -27.219 1.648 1 98.06 80 THR A CA 1
ATOM 627 C C . THR A 1 80 ? -6.391 -27.094 2.947 1 98.06 80 THR A C 1
ATOM 629 O O . THR A 1 80 ? -5.16 -27 2.922 1 98.06 80 THR A O 1
ATOM 632 N N . ARG A 1 81 ? -7.117 -26.984 3.963 1 96.31 81 ARG A N 1
ATOM 633 C CA . ARG A 1 81 ? -6.488 -26.922 5.277 1 96.31 81 ARG A CA 1
ATOM 634 C C . ARG A 1 81 ? -6.707 -28.234 6.043 1 96.31 81 ARG A C 1
ATOM 636 O O . ARG A 1 81 ? -7.762 -28.859 5.93 1 96.31 81 ARG A O 1
ATOM 643 N N . THR A 1 82 ? -5.691 -28.641 6.766 1 93.12 82 THR A N 1
ATOM 644 C CA . THR A 1 82 ? -5.773 -29.859 7.57 1 93.12 82 THR A CA 1
ATOM 645 C C . THR A 1 82 ? -5.277 -29.594 8.992 1 93.12 82 THR A C 1
ATOM 647 O O . THR A 1 82 ? -4.289 -28.891 9.188 1 93.12 82 THR A O 1
ATOM 650 N N . LYS A 1 83 ? -6.062 -30.047 9.977 1 87.94 83 LYS A N 1
ATOM 651 C CA . LYS A 1 83 ? -5.613 -30 11.359 1 87.94 83 LYS A CA 1
ATOM 652 C C . LYS A 1 83 ? -4.766 -31.203 11.719 1 87.94 83 LYS A C 1
ATOM 654 O O . LYS A 1 83 ? -5.152 -32.344 11.43 1 87.94 83 LYS A O 1
ATOM 659 N N . LEU A 1 84 ? -3.412 -31.031 11.664 1 69.31 84 LEU A N 1
ATOM 660 C CA . LEU A 1 84 ? -2.533 -32.156 11.914 1 69.31 84 LEU A CA 1
ATOM 661 C C . LEU A 1 84 ? -2.801 -32.781 13.281 1 69.31 84 LEU A C 1
ATOM 663 O O . LEU A 1 84 ? -2.938 -34 13.414 1 69.31 84 LEU A O 1
ATOM 667 N N . ASP A 1 85 ? -1.836 -32.25 14.32 1 57.75 85 ASP A N 1
ATOM 668 C CA . ASP A 1 85 ? -1.447 -33.125 15.445 1 57.75 85 ASP A CA 1
ATOM 669 C C . ASP A 1 85 ? -2.631 -33.375 16.375 1 57.75 85 ASP A C 1
ATOM 671 O O . ASP A 1 85 ? -3.639 -32.656 16.312 1 57.75 85 ASP A O 1
ATOM 675 N N . GLU A 1 86 ? -2.363 -34.469 17.203 1 56.94 86 GLU A N 1
ATOM 676 C CA . GLU A 1 86 ? -3.086 -35 18.359 1 56.94 86 GLU A CA 1
ATOM 677 C C . GLU A 1 86 ? -3.635 -33.875 19.219 1 56.94 86 GLU A C 1
ATOM 679 O O . GLU A 1 86 ? -4.707 -34 19.812 1 56.94 86 GLU A O 1
ATOM 684 N N . ASP A 1 87 ? -2.756 -32.719 19.25 1 58.22 87 ASP A N 1
ATOM 685 C CA . ASP A 1 87 ? -3.295 -31.656 20.109 1 58.22 87 ASP A CA 1
ATOM 686 C C . ASP A 1 87 ? -4.02 -30.594 19.281 1 58.22 87 ASP A C 1
ATOM 688 O O . ASP A 1 87 ? -4.512 -29.609 19.828 1 58.22 87 ASP A O 1
ATOM 692 N N . GLY A 1 88 ? -4.215 -30.906 17.938 1 61.88 88 GLY A N 1
ATOM 693 C CA . GLY A 1 88 ? -5.082 -30.141 17.062 1 61.88 88 GLY A CA 1
ATOM 694 C C . GLY A 1 88 ? -4.699 -28.672 16.969 1 61.88 88 GLY A C 1
ATOM 695 O O . GLY A 1 88 ? -5.508 -27.844 16.547 1 61.88 88 GLY A O 1
ATOM 696 N N . ARG A 1 89 ? -3.457 -28.344 17.516 1 65.62 89 ARG A N 1
ATOM 697 C CA . ARG A 1 89 ? -3.227 -26.922 17.688 1 65.62 89 ARG A CA 1
ATOM 698 C C . ARG A 1 89 ? -2.582 -26.312 16.453 1 65.62 89 ARG A C 1
ATOM 700 O O . ARG A 1 89 ? -2.666 -25.094 16.234 1 65.62 89 ARG A O 1
ATOM 707 N N . VAL A 1 90 ? -2.188 -27.344 15.523 1 84.19 90 VAL A N 1
ATOM 708 C CA . VAL A 1 90 ? -1.51 -26.734 14.383 1 84.19 90 VAL A CA 1
ATOM 709 C C . VAL A 1 90 ? -2.318 -26.969 13.109 1 84.19 90 VAL A C 1
ATOM 711 O O . VAL A 1 90 ? -2.662 -28.109 12.789 1 84.19 90 VAL A O 1
ATOM 714 N N . THR A 1 91 ? -2.684 -25.938 12.445 1 92.44 91 THR A N 1
ATOM 715 C CA . THR A 1 91 ? -3.387 -26 11.172 1 92.44 91 THR A CA 1
ATOM 716 C C . THR A 1 91 ? -2.422 -25.781 10.008 1 92.44 91 THR A C 1
ATOM 718 O O . THR A 1 91 ? -1.597 -24.859 10.039 1 92.44 91 THR A O 1
ATOM 721 N N . THR A 1 92 ? -2.436 -26.734 9.023 1 95.62 92 THR A N 1
ATOM 722 C CA . THR A 1 92 ? -1.597 -26.594 7.836 1 95.62 92 THR A CA 1
ATOM 723 C C . THR A 1 92 ? -2.451 -26.359 6.59 1 95.62 92 THR A C 1
ATOM 725 O O . THR A 1 92 ? -3.637 -26.703 6.578 1 95.62 92 THR A O 1
ATOM 728 N N . ALA A 1 93 ? -1.841 -25.734 5.551 1 97.75 93 ALA A N 1
ATOM 729 C CA . ALA A 1 93 ? -2.498 -25.484 4.273 1 97.75 93 ALA A CA 1
ATOM 730 C C . ALA A 1 93 ? -1.668 -26.016 3.109 1 97.75 93 ALA A C 1
ATOM 732 O O . ALA A 1 93 ? -0.436 -26 3.158 1 97.75 93 ALA A O 1
ATOM 733 N N . GLU A 1 94 ? -2.328 -26.484 2.078 1 98.38 94 GLU A N 1
ATOM 734 C CA . GLU A 1 94 ? -1.694 -26.906 0.834 1 98.38 94 GLU A CA 1
ATOM 735 C C . GLU A 1 94 ? -2.59 -26.625 -0.367 1 98.38 94 GLU A C 1
ATOM 737 O O . GLU A 1 94 ? -3.803 -26.469 -0.219 1 98.38 94 GLU A O 1
ATOM 742 N N . LEU A 1 95 ? -1.979 -26.609 -1.558 1 98.56 95 LEU A N 1
ATOM 743 C CA . LEU A 1 95 ? -2.746 -26.328 -2.768 1 98.56 95 LEU A CA 1
ATOM 744 C C . LEU A 1 95 ? -3.582 -27.547 -3.164 1 98.56 95 LEU A C 1
ATOM 746 O O . LEU A 1 95 ? -3.117 -28.688 -3.062 1 98.56 95 LEU A O 1
ATOM 750 N N . THR A 1 96 ? -4.844 -27.25 -3.557 1 98.44 96 THR A N 1
ATOM 751 C CA . THR A 1 96 ? -5.625 -28.281 -4.234 1 98.44 96 THR A CA 1
ATOM 752 C C . THR A 1 96 ? -5.137 -28.469 -5.668 1 98.44 96 THR A C 1
ATOM 754 O O . THR A 1 96 ? -4.176 -27.828 -6.094 1 98.44 96 THR A O 1
ATOM 757 N N . GLY A 1 97 ? -5.812 -29.438 -6.422 1 98.06 97 GLY A N 1
ATOM 758 C CA . GLY A 1 97 ? -5.543 -29.562 -7.848 1 98.06 97 GLY A CA 1
ATOM 759 C C . GLY A 1 97 ? -5.77 -28.266 -8.602 1 98.06 97 GLY A C 1
ATOM 760 O O . GLY A 1 97 ? -4.949 -27.875 -9.438 1 98.06 97 GLY A O 1
ATOM 761 N N . LYS A 1 98 ? -6.797 -27.609 -8.266 1 96.81 98 LYS A N 1
ATOM 762 C CA . LYS A 1 98 ? -7.102 -26.312 -8.852 1 96.81 98 LYS A CA 1
ATOM 763 C C . LYS A 1 98 ? -6.035 -25.281 -8.492 1 96.81 98 LYS A C 1
ATOM 765 O O . LYS A 1 98 ? -5.613 -24.484 -9.344 1 96.81 98 LYS A O 1
ATOM 770 N N . GLY A 1 99 ? -5.621 -25.297 -7.23 1 97.62 99 GLY A N 1
ATOM 771 C CA . GLY A 1 99 ? -4.57 -24.391 -6.785 1 97.62 99 GLY A CA 1
ATOM 772 C C . GLY A 1 99 ? -3.264 -24.578 -7.531 1 97.62 99 GLY A C 1
ATOM 773 O O . GLY A 1 99 ? -2.639 -23.609 -7.957 1 97.62 99 GLY A O 1
ATOM 774 N N . LYS A 1 100 ? -2.918 -25.797 -7.734 1 97.94 100 LYS A N 1
ATOM 775 C CA . LYS A 1 100 ? -1.68 -26.109 -8.445 1 97.94 100 LYS A CA 1
ATOM 776 C C . LYS A 1 100 ? -1.749 -25.641 -9.898 1 97.94 100 LYS A C 1
ATOM 778 O O . LYS A 1 100 ? -0.766 -25.141 -10.445 1 97.94 100 LYS A O 1
ATOM 783 N N . LYS A 1 101 ? -2.877 -25.781 -10.469 1 96.31 101 LYS A N 1
ATOM 784 C CA . LYS A 1 101 ? -3.062 -25.375 -11.859 1 96.31 101 LYS A CA 1
ATOM 785 C C . LYS A 1 101 ? -3.006 -23.844 -12.008 1 96.31 101 LYS A C 1
ATOM 787 O O . LYS A 1 101 ? -2.674 -23.328 -13.07 1 96.31 101 LYS A O 1
ATOM 792 N N . SER A 1 102 ? -3.281 -23.125 -10.922 1 96.5 102 SER A N 1
ATOM 793 C CA . SER A 1 102 ? -3.326 -21.672 -10.969 1 96.5 102 SER A CA 1
ATOM 794 C C . SER A 1 102 ? -1.937 -21.062 -10.797 1 96.5 102 SER A C 1
ATOM 796 O O . SER A 1 102 ? -1.729 -19.875 -11.07 1 96.5 102 SER A O 1
ATOM 798 N N . VAL A 1 103 ? -0.986 -21.875 -10.383 1 96.69 103 VAL A N 1
ATOM 799 C CA . VAL A 1 103 ? 0.334 -21.359 -10.023 1 96.69 103 VAL A CA 1
ATOM 800 C C . VAL A 1 103 ? 0.979 -20.688 -11.227 1 96.69 103 VAL A C 1
ATOM 802 O O . VAL A 1 103 ? 1.492 -19.578 -11.117 1 96.69 103 VAL A O 1
ATOM 805 N N . ARG A 1 104 ? 0.929 -21.328 -12.352 1 95.94 104 ARG A N 1
ATOM 806 C CA . ARG A 1 104 ? 1.554 -20.75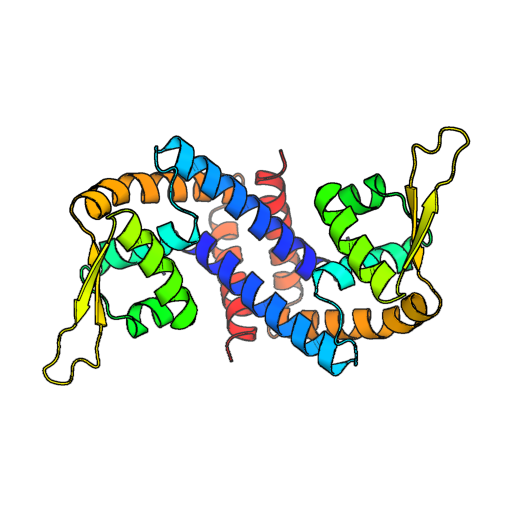 -13.539 1 95.94 104 ARG A CA 1
ATOM 807 C C . ARG A 1 104 ? 0.912 -19.422 -13.914 1 95.94 104 ARG A C 1
ATOM 809 O O . ARG A 1 104 ? 1.6 -18.5 -14.359 1 95.94 104 ARG A O 1
ATOM 816 N N . LYS A 1 105 ? -0.427 -19.328 -13.773 1 95.81 105 LYS A N 1
ATOM 817 C CA . LYS A 1 105 ? -1.16 -18.109 -14.078 1 95.81 105 LYS A CA 1
ATOM 818 C C . LYS A 1 105 ? -0.772 -16.984 -13.125 1 95.81 105 LYS A C 1
ATOM 820 O O . LYS A 1 105 ? -0.559 -15.844 -13.547 1 95.81 105 LYS A O 1
ATOM 825 N N . VAL A 1 106 ? -0.651 -17.344 -11.875 1 95.44 106 VAL A N 1
ATOM 826 C CA . VAL A 1 106 ? -0.266 -16.375 -10.852 1 95.44 106 VAL A CA 1
ATOM 827 C C . VAL A 1 106 ? 1.15 -15.875 -11.125 1 95.44 106 VAL A C 1
ATOM 829 O O . VAL A 1 106 ? 1.412 -14.672 -11.062 1 95.44 106 VAL A O 1
ATOM 832 N N . ILE A 1 107 ? 2.025 -16.766 -11.484 1 94.38 107 ILE A N 1
ATOM 833 C CA . ILE A 1 107 ? 3.416 -16.422 -11.758 1 94.38 107 ILE A CA 1
ATOM 834 C C . ILE A 1 107 ? 3.492 -15.531 -13 1 94.38 107 ILE A C 1
ATOM 836 O O . ILE A 1 107 ? 4.246 -14.555 -13.023 1 94.38 107 ILE A O 1
ATOM 840 N N . SER A 1 108 ? 2.705 -15.844 -13.984 1 95.81 108 SER A N 1
ATOM 841 C CA . SER A 1 108 ? 2.686 -15.039 -15.203 1 95.81 108 SER A CA 1
ATOM 842 C C . SER A 1 108 ? 2.215 -13.617 -14.914 1 95.81 108 SER A C 1
ATOM 844 O O . SER A 1 108 ? 2.807 -12.656 -15.406 1 95.81 108 SER A O 1
ATOM 846 N N . ALA A 1 109 ? 1.166 -13.508 -14.125 1 96.06 109 ALA A N 1
ATOM 847 C CA . ALA A 1 109 ? 0.67 -12.188 -13.75 1 96.06 109 ALA A CA 1
ATOM 848 C C . ALA A 1 109 ? 1.738 -11.391 -13.008 1 96.06 109 ALA A C 1
ATOM 850 O O . ALA A 1 109 ? 1.931 -10.203 -13.266 1 96.06 109 ALA A O 1
ATOM 851 N N . SER A 1 110 ? 2.43 -12.023 -12.102 1 94.88 110 SER A N 1
ATOM 852 C CA . SER A 1 110 ? 3.486 -11.383 -11.328 1 94.88 110 SER A CA 1
ATOM 853 C C . SER A 1 110 ? 4.648 -10.961 -12.227 1 94.88 110 SER A C 1
ATOM 855 O O . SER A 1 110 ? 5.18 -9.859 -12.078 1 94.88 110 SER A O 1
ATOM 857 N N . ARG A 1 111 ? 5 -11.812 -13.133 1 95.06 111 ARG A N 1
ATOM 858 C CA . ARG A 1 111 ? 6.102 -11.523 -14.047 1 95.06 111 ARG A CA 1
ATOM 859 C C . ARG A 1 111 ? 5.773 -10.328 -14.938 1 95.06 111 ARG A C 1
ATOM 861 O O . ARG A 1 111 ? 6.617 -9.461 -15.156 1 95.06 111 ARG A O 1
ATOM 868 N N . ASN A 1 112 ? 4.555 -10.32 -15.492 1 96.69 112 ASN A N 1
ATOM 869 C CA . ASN A 1 112 ? 4.125 -9.188 -16.297 1 96.69 112 ASN A CA 1
ATOM 870 C C . ASN A 1 112 ? 4.152 -7.883 -15.508 1 96.69 112 ASN A C 1
ATOM 872 O O . ASN A 1 112 ? 4.551 -6.84 -16.031 1 96.69 112 ASN A O 1
ATOM 876 N N . THR A 1 113 ? 3.73 -7.961 -14.266 1 97.19 113 THR A N 1
ATOM 877 C CA . THR A 1 113 ? 3.738 -6.789 -13.398 1 97.19 113 THR A CA 1
ATOM 878 C C . THR A 1 113 ? 5.168 -6.336 -13.109 1 97.19 113 THR A C 1
ATOM 880 O O . THR A 1 113 ? 5.469 -5.141 -13.156 1 97.19 113 THR A O 1
ATOM 883 N N . LEU A 1 114 ? 6.035 -7.289 -12.883 1 96.44 114 LEU A N 1
ATOM 884 C CA . LEU A 1 114 ? 7.438 -7 -12.609 1 96.44 114 LEU A CA 1
ATOM 885 C C . LEU A 1 114 ? 8.109 -6.375 -13.828 1 96.44 114 LEU A C 1
ATOM 887 O O . LEU A 1 114 ? 8.914 -5.445 -13.688 1 96.44 114 LEU A O 1
ATOM 891 N N . ASP A 1 115 ? 7.781 -6.898 -14.969 1 96.5 115 ASP A N 1
ATOM 892 C CA . ASP A 1 115 ? 8.336 -6.359 -16.203 1 96.5 115 ASP A CA 1
ATOM 893 C C . ASP A 1 115 ? 7.953 -4.895 -16.391 1 96.5 115 ASP A C 1
ATOM 895 O O . ASP A 1 115 ? 8.789 -4.07 -16.781 1 96.5 115 ASP A O 1
ATOM 899 N N . LYS A 1 116 ? 6.707 -4.613 -16.109 1 97.88 116 LYS A N 1
ATOM 900 C CA . LYS A 1 116 ? 6.266 -3.225 -16.203 1 97.88 116 LYS A CA 1
ATOM 901 C C . LYS A 1 116 ? 6.945 -2.365 -15.141 1 97.88 116 LYS A C 1
ATOM 903 O O . LYS A 1 116 ? 7.383 -1.249 -15.422 1 97.88 116 LYS A O 1
ATOM 908 N N . LEU A 1 117 ? 7.062 -2.873 -13.906 1 97.94 117 LEU A N 1
ATOM 909 C CA . LEU A 1 117 ? 7.691 -2.17 -12.797 1 97.94 117 LEU A CA 1
ATOM 910 C C . LEU A 1 117 ? 9.133 -1.797 -13.133 1 97.94 117 LEU A C 1
ATOM 912 O O . LEU A 1 117 ? 9.555 -0.668 -12.883 1 97.94 117 LEU A O 1
ATOM 916 N N . TYR A 1 118 ? 9.82 -2.662 -13.773 1 97 118 TYR A N 1
ATOM 917 C CA . TYR A 1 118 ? 11.25 -2.475 -14.031 1 97 118 TYR A CA 1
ATOM 918 C C . TYR A 1 118 ? 11.477 -1.816 -15.383 1 97 118 TYR A C 1
ATOM 920 O O . TYR A 1 118 ? 12.617 -1.68 -15.828 1 97 118 TYR A O 1
ATOM 928 N N . GLY A 1 119 ? 10.344 -1.494 -16.078 1 97.56 119 GLY A N 1
ATOM 929 C CA . GLY A 1 119 ? 10.484 -0.845 -17.375 1 97.56 119 GLY A CA 1
ATOM 930 C C . GLY A 1 119 ? 11.422 0.348 -17.344 1 97.56 119 GLY A C 1
ATOM 931 O O . GLY A 1 119 ? 11.234 1.271 -16.547 1 97.56 119 GLY A O 1
ATOM 932 N N . GLY A 1 120 ? 12.461 0.344 -18.141 1 97.81 120 GLY A N 1
ATOM 933 C CA . GLY A 1 120 ? 13.344 1.487 -18.281 1 97.81 120 GLY A CA 1
ATOM 934 C C . GLY A 1 120 ? 14.414 1.554 -17.219 1 97.81 120 GLY A C 1
ATOM 935 O O . GLY A 1 120 ? 15.172 2.525 -17.141 1 97.81 120 GLY A O 1
ATOM 936 N N . LEU A 1 121 ? 14.453 0.572 -16.344 1 97.81 121 LEU A N 1
ATOM 937 C CA . LEU A 1 121 ? 15.477 0.562 -15.297 1 97.81 121 LEU A CA 1
ATOM 938 C C . LEU A 1 121 ? 16.656 -0.325 -15.703 1 97.81 121 LEU A C 1
ATOM 940 O O . LEU A 1 121 ? 16.453 -1.416 -16.234 1 97.81 121 LEU A O 1
ATOM 944 N N . GLU A 1 122 ? 17.828 0.147 -15.492 1 97.81 122 GLU A N 1
ATOM 945 C CA . GLU A 1 122 ? 19.016 -0.674 -15.656 1 97.81 122 GLU A CA 1
ATOM 946 C C . GLU A 1 122 ? 19.172 -1.674 -14.516 1 97.81 122 GLU A C 1
ATOM 948 O O . GLU A 1 122 ? 18.609 -1.477 -13.43 1 97.81 122 GLU A O 1
ATOM 953 N N . GLU A 1 123 ? 19.969 -2.67 -14.797 1 96.5 123 GLU A N 1
ATOM 954 C CA . GLU A 1 123 ? 20.188 -3.699 -13.781 1 96.5 123 GLU A CA 1
ATOM 955 C C . GLU A 1 123 ? 20.75 -3.1 -12.492 1 96.5 123 GLU A C 1
ATOM 957 O O . GLU A 1 123 ? 20.359 -3.51 -11.398 1 96.5 123 GLU A O 1
ATOM 962 N N . SER A 1 124 ? 21.594 -2.139 -12.641 1 96.75 124 SER A N 1
ATOM 963 C CA . SER A 1 124 ? 22.172 -1.483 -11.469 1 96.75 124 SER A CA 1
ATOM 964 C C . SER A 1 124 ? 21.109 -0.709 -10.695 1 96.75 124 SER A C 1
ATOM 966 O O . SER A 1 124 ? 21.125 -0.67 -9.461 1 96.75 124 SER A O 1
ATOM 968 N N . GLU A 1 125 ? 20.125 -0.12 -11.359 1 97.31 125 GLU A N 1
ATOM 969 C CA . GLU A 1 125 ? 19.031 0.605 -10.719 1 97.31 125 GLU A CA 1
ATOM 970 C C . GLU A 1 125 ? 18.094 -0.345 -9.977 1 97.31 125 GLU A C 1
ATOM 972 O O . GLU A 1 125 ? 17.641 -0.038 -8.867 1 97.31 125 GLU A O 1
ATOM 977 N N . LYS A 1 126 ? 17.859 -1.489 -10.617 1 96.31 126 LYS A N 1
ATOM 978 C CA . LYS A 1 126 ? 17.016 -2.496 -9.977 1 96.31 126 LYS A CA 1
ATOM 979 C C . LYS A 1 126 ? 17.609 -2.961 -8.656 1 96.31 126 LYS A C 1
ATOM 981 O O . LYS A 1 126 ? 16.922 -3 -7.637 1 96.31 126 LYS A O 1
ATOM 986 N N . LYS A 1 127 ? 18.875 -3.244 -8.719 1 95.5 127 LYS A N 1
ATOM 987 C CA . LYS A 1 127 ? 19.578 -3.725 -7.531 1 95.5 127 LYS A CA 1
ATOM 988 C C . LYS A 1 127 ? 19.609 -2.656 -6.441 1 95.5 127 LYS A C 1
ATOM 990 O O . LYS A 1 127 ? 19.391 -2.955 -5.266 1 95.5 127 LYS A O 1
ATOM 995 N N . GLU A 1 128 ? 19.859 -1.458 -6.832 1 96.31 128 GLU A N 1
ATOM 996 C CA . GLU A 1 128 ? 19.922 -0.356 -5.875 1 96.31 128 GLU A CA 1
ATOM 997 C C . GLU A 1 128 ? 18.547 -0.081 -5.258 1 96.31 128 GLU A C 1
ATOM 999 O O . GLU A 1 128 ? 18.453 0.173 -4.055 1 96.31 128 GLU A O 1
ATOM 1004 N N . PHE A 1 129 ? 17.578 -0.131 -6.09 1 97 129 PHE A N 1
ATOM 1005 C CA . PHE A 1 129 ? 16.219 0.071 -5.598 1 97 129 PHE A CA 1
ATOM 1006 C C . PHE A 1 129 ? 15.852 -0.977 -4.551 1 97 129 PHE A C 1
ATOM 1008 O O . PHE A 1 129 ? 15.352 -0.643 -3.477 1 97 129 PHE A O 1
ATOM 1015 N N . LEU A 1 130 ? 16.125 -2.203 -4.875 1 96.44 130 LEU A N 1
ATOM 1016 C CA . LEU A 1 130 ? 15.82 -3.297 -3.959 1 96.44 130 LEU A CA 1
ATOM 1017 C C . LEU A 1 130 ? 16.609 -3.15 -2.662 1 96.44 130 LEU A C 1
ATOM 1019 O O . LEU A 1 130 ? 16.062 -3.379 -1.575 1 96.44 130 LEU A O 1
ATOM 1023 N N . ARG A 1 131 ? 17.828 -2.795 -2.777 1 96.88 131 ARG A N 1
ATOM 1024 C CA . ARG A 1 131 ? 18.688 -2.629 -1.603 1 96.88 131 ARG A CA 1
ATOM 1025 C C . ARG A 1 131 ? 18.125 -1.551 -0.6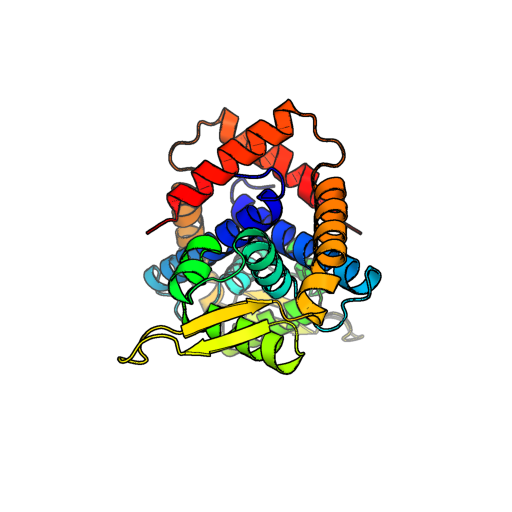76 1 96.88 131 ARG A C 1
ATOM 1027 O O . ARG A 1 131 ? 17.984 -1.771 0.528 1 96.88 131 ARG A O 1
ATOM 1034 N N . ILE A 1 132 ? 17.797 -0.404 -1.198 1 97.94 132 ILE A N 1
ATOM 1035 C CA . ILE A 1 132 ? 17.312 0.723 -0.405 1 97.94 132 ILE A CA 1
ATOM 1036 C C . ILE A 1 132 ? 15.93 0.407 0.158 1 97.94 132 ILE A C 1
ATOM 1038 O O . ILE A 1 132 ? 15.648 0.689 1.325 1 97.94 132 ILE A O 1
ATOM 1042 N N . LEU A 1 133 ? 15.055 -0.197 -0.672 1 97.69 133 LEU A N 1
ATOM 1043 C CA . LEU A 1 133 ? 13.727 -0.582 -0.206 1 97.69 133 LEU A CA 1
ATOM 1044 C C . LEU A 1 133 ? 13.82 -1.57 0.951 1 97.69 133 LEU A C 1
ATOM 1046 O O . LEU A 1 133 ? 13.055 -1.483 1.912 1 97.69 133 LEU A O 1
ATOM 1050 N N . THR A 1 134 ? 14.766 -2.506 0.866 1 96.75 134 THR A N 1
ATOM 1051 C CA . THR A 1 134 ? 14.977 -3.475 1.937 1 96.75 134 THR A CA 1
ATOM 1052 C C . THR A 1 134 ? 15.414 -2.777 3.219 1 96.75 134 THR A C 1
ATOM 1054 O O . THR A 1 134 ? 14.961 -3.123 4.309 1 96.75 134 THR A O 1
ATOM 1057 N N . LYS A 1 135 ? 16.266 -1.815 3.1 1 97.69 135 LYS A N 1
ATOM 1058 C CA . LYS A 1 135 ? 16.688 -1.036 4.258 1 97.69 135 LYS A CA 1
ATOM 1059 C C . LYS A 1 135 ? 15.508 -0.288 4.875 1 97.69 135 LYS A C 1
ATOM 1061 O O . LYS A 1 135 ? 15.336 -0.287 6.098 1 97.69 135 LYS A O 1
ATOM 1066 N N . ILE A 1 136 ? 14.688 0.321 4.039 1 98.19 136 ILE A N 1
ATOM 1067 C CA . ILE A 1 136 ? 13.523 1.06 4.512 1 98.19 136 ILE A CA 1
ATOM 1068 C C . ILE A 1 136 ? 12.555 0.106 5.211 1 98.19 136 ILE A C 1
ATOM 1070 O O . ILE A 1 136 ? 12.039 0.417 6.285 1 98.19 136 ILE A O 1
ATOM 1074 N N . TYR A 1 137 ? 12.328 -1.046 4.574 1 97.75 137 TYR A N 1
ATOM 1075 C CA . TYR A 1 137 ? 11.492 -2.072 5.191 1 97.75 137 TYR A CA 1
ATOM 1076 C C . TYR A 1 137 ? 12.008 -2.43 6.582 1 97.75 137 TYR A C 1
ATOM 1078 O O . TYR A 1 137 ? 11.227 -2.512 7.535 1 97.75 137 TYR A O 1
ATOM 1086 N N . GLY A 1 138 ? 13.281 -2.572 6.699 1 97.81 138 GLY A N 1
ATOM 1087 C CA . GLY A 1 138 ? 13.906 -2.93 7.965 1 97.81 138 GLY A CA 1
ATOM 1088 C C . GLY A 1 138 ? 13.727 -1.874 9.039 1 97.81 138 GLY A C 1
ATOM 1089 O O . GLY A 1 138 ? 13.672 -2.195 10.227 1 97.81 138 GLY A O 1
ATOM 1090 N N . ASN A 1 139 ? 13.625 -0.623 8.688 1 98.25 139 ASN A N 1
ATOM 1091 C CA . ASN A 1 139 ? 13.453 0.481 9.625 1 98.25 139 ASN A CA 1
ATOM 1092 C C . ASN A 1 139 ? 12.094 0.408 10.328 1 98.25 139 ASN A C 1
ATOM 1094 O O . ASN A 1 139 ? 11.906 1.026 11.375 1 98.25 139 ASN A O 1
ATOM 1098 N N . PHE A 1 140 ? 11.156 -0.335 9.719 1 98 140 PHE A N 1
ATOM 1099 C CA . PHE A 1 140 ? 9.812 -0.371 10.297 1 98 140 PHE A CA 1
ATOM 1100 C C . PHE A 1 140 ? 9.492 -1.759 10.844 1 98 140 PHE A C 1
ATOM 1102 O O . PHE A 1 140 ? 8.352 -2.041 11.211 1 98 140 PHE A O 1
ATOM 1109 N N . GLN A 1 141 ? 10.477 -2.654 10.805 1 87.56 141 GLN A N 1
ATOM 1110 C CA . GLN A 1 141 ? 10.305 -3.959 11.43 1 87.56 141 GLN A CA 1
ATOM 1111 C C . GLN A 1 141 ? 10.367 -3.855 12.953 1 87.56 141 GLN A C 1
ATOM 1113 O O . GLN A 1 141 ? 11.195 -3.119 13.492 1 87.56 141 GLN A O 1
ATOM 1118 N N . THR A 1 142 ? 9.258 -3.98 13.688 1 67.88 142 THR A N 1
ATOM 1119 C CA . THR A 1 142 ? 9.273 -3.986 15.148 1 67.88 142 THR A CA 1
ATOM 1120 C C . THR A 1 142 ? 9.961 -5.238 15.68 1 67.88 142 THR A C 1
ATOM 1122 O O . THR A 1 142 ? 9.961 -6.277 15.016 1 67.88 142 THR A O 1
ATOM 1125 N N . MET B 1 1 ? 16.297 -13.875 -1.666 1 39.75 1 MET B N 1
ATOM 1126 C CA . MET B 1 1 ? 15 -13.297 -1.978 1 39.75 1 MET B CA 1
ATOM 1127 C C . MET B 1 1 ? 14.75 -13.289 -3.482 1 39.75 1 MET B C 1
ATOM 1129 O O . MET B 1 1 ? 15.641 -12.945 -4.262 1 39.75 1 MET B O 1
ATOM 1133 N N . GLU B 1 2 ? 13.992 -14.125 -4.051 1 51.84 2 GLU B N 1
ATOM 1134 C CA . GLU B 1 2 ? 13.82 -14.242 -5.496 1 51.84 2 GLU B CA 1
ATOM 1135 C C . GLU B 1 2 ? 13.312 -12.938 -6.098 1 51.84 2 GLU B C 1
ATOM 1137 O O . GLU B 1 2 ? 12.656 -12.148 -5.41 1 51.84 2 GLU B O 1
ATOM 1142 N N . PRO B 1 3 ? 14.039 -12.367 -7.098 1 48.81 3 PRO B N 1
ATOM 1143 C CA . PRO B 1 3 ? 13.742 -11.133 -7.828 1 48.81 3 PRO B CA 1
ATOM 1144 C C . PRO B 1 3 ? 12.25 -10.789 -7.824 1 48.81 3 PRO B C 1
ATOM 1146 O O . PRO B 1 3 ? 11.891 -9.609 -7.805 1 48.81 3 PRO B O 1
ATOM 1149 N N . ASP B 1 4 ? 11.367 -11.773 -7.77 1 59.75 4 ASP B N 1
ATOM 1150 C CA . ASP B 1 4 ? 9.922 -11.609 -7.898 1 59.75 4 ASP B CA 1
ATOM 1151 C C . ASP B 1 4 ? 9.312 -11.07 -6.605 1 59.75 4 ASP B C 1
ATOM 1153 O O . ASP B 1 4 ? 8.117 -10.789 -6.547 1 59.75 4 ASP B O 1
ATOM 1157 N N . TYR B 1 5 ? 10.312 -10.57 -5.816 1 85.12 5 TYR B N 1
ATOM 1158 C CA . TYR B 1 5 ? 9.93 -10.273 -4.441 1 85.12 5 TYR B CA 1
ATOM 1159 C C . TYR B 1 5 ? 9.656 -8.781 -4.258 1 85.12 5 TYR B C 1
ATOM 1161 O O . TYR B 1 5 ? 9.016 -8.375 -3.285 1 85.12 5 TYR B O 1
ATOM 1169 N N . VAL B 1 6 ? 9.93 -8.008 -5.305 1 94.19 6 VAL B N 1
ATOM 1170 C CA . VAL B 1 6 ? 9.922 -6.566 -5.109 1 94.19 6 VAL B CA 1
ATOM 1171 C C . VAL B 1 6 ? 8.484 -6.066 -4.977 1 94.19 6 VAL B C 1
ATOM 1173 O O . VAL B 1 6 ? 8.219 -5.129 -4.219 1 94.19 6 VAL B O 1
ATOM 1176 N N . ILE B 1 7 ? 7.555 -6.742 -5.656 1 96 7 ILE B N 1
ATOM 1177 C CA . ILE B 1 7 ? 6.148 -6.355 -5.586 1 96 7 ILE B CA 1
ATOM 1178 C C . ILE B 1 7 ? 5.625 -6.559 -4.168 1 96 7 ILE B C 1
ATOM 1180 O O . ILE B 1 7 ? 5.012 -5.66 -3.588 1 96 7 ILE B O 1
ATOM 1184 N N . HIS B 1 8 ? 5.98 -7.668 -3.643 1 95.19 8 HIS B N 1
ATOM 1185 C CA . HIS B 1 8 ? 5.59 -7.996 -2.277 1 95.19 8 HIS B CA 1
ATOM 1186 C C . HIS B 1 8 ? 6.273 -7.078 -1.271 1 95.19 8 HIS B C 1
ATOM 1188 O O . HIS B 1 8 ? 5.625 -6.539 -0.373 1 95.19 8 HIS B O 1
ATOM 1194 N N . LEU B 1 9 ? 7.523 -6.887 -1.464 1 95.88 9 LEU B N 1
ATOM 1195 C CA . LEU B 1 9 ? 8.297 -6.062 -0.543 1 95.88 9 LEU B CA 1
ATOM 1196 C C . LEU B 1 9 ? 7.773 -4.629 -0.521 1 95.88 9 LEU B C 1
ATOM 1198 O O . LEU B 1 9 ? 7.648 -4.027 0.546 1 95.88 9 LEU B O 1
ATOM 1202 N N . LEU B 1 10 ? 7.492 -4.074 -1.648 1 97.38 10 LEU B N 1
ATOM 1203 C CA . LEU B 1 10 ? 6.934 -2.732 -1.753 1 97.38 10 LEU B CA 1
ATOM 1204 C C . LEU B 1 10 ? 5.609 -2.633 -1.005 1 97.38 10 LEU B C 1
ATOM 1206 O O . LEU B 1 10 ? 5.379 -1.673 -0.267 1 97.38 10 LEU B O 1
ATOM 1210 N N . SER B 1 11 ? 4.797 -3.631 -1.167 1 97.25 11 SER B N 1
ATOM 1211 C CA . SER B 1 11 ? 3.482 -3.639 -0.531 1 97.25 11 SER B CA 1
ATOM 1212 C C . SER B 1 11 ? 3.604 -3.705 0.988 1 97.25 11 SER B C 1
ATOM 1214 O O . SER B 1 11 ? 2.941 -2.951 1.703 1 97.25 11 SER B O 1
ATOM 1216 N N . ARG B 1 12 ? 4.465 -4.531 1.511 1 96.56 12 ARG B N 1
ATOM 1217 C CA . ARG B 1 12 ? 4.629 -4.688 2.953 1 96.56 12 ARG B CA 1
ATOM 1218 C C . ARG B 1 12 ? 5.289 -3.453 3.562 1 96.56 12 ARG B C 1
ATOM 1220 O O . ARG B 1 12 ? 4.941 -3.041 4.672 1 96.56 12 ARG B O 1
ATOM 1227 N N . THR B 1 13 ? 6.238 -2.92 2.838 1 97.88 13 THR B N 1
ATOM 1228 C CA . THR B 1 13 ? 6.887 -1.696 3.297 1 97.88 13 THR B CA 1
ATOM 1229 C C . THR B 1 13 ? 5.867 -0.57 3.445 1 97.88 13 THR B C 1
ATOM 1231 O O . THR B 1 13 ? 5.816 0.096 4.48 1 97.88 13 THR B O 1
ATOM 1234 N N . ARG B 1 14 ? 5.066 -0.418 2.416 1 97.56 14 ARG B N 1
ATOM 1235 C CA . ARG B 1 14 ? 4.023 0.602 2.445 1 97.56 14 ARG B CA 1
ATOM 1236 C C . ARG B 1 14 ? 3.076 0.383 3.623 1 97.56 14 ARG B C 1
ATOM 1238 O O . ARG B 1 14 ? 2.715 1.333 4.32 1 97.56 14 ARG B O 1
ATOM 1245 N N . ASP B 1 15 ? 2.699 -0.869 3.895 1 97.38 15 ASP B N 1
ATOM 1246 C CA . ASP B 1 15 ? 1.776 -1.176 4.984 1 97.38 15 ASP B CA 1
ATOM 1247 C C . ASP B 1 15 ? 2.383 -0.807 6.336 1 97.38 15 ASP B C 1
ATOM 1249 O O . ASP B 1 15 ? 1.703 -0.233 7.188 1 97.38 15 ASP B O 1
ATOM 1253 N N . ARG B 1 16 ? 3.586 -1.122 6.516 1 97.81 16 ARG B N 1
ATOM 1254 C CA . ARG B 1 16 ? 4.242 -0.837 7.789 1 97.81 16 ARG B CA 1
ATOM 1255 C C . ARG B 1 16 ? 4.434 0.663 7.984 1 97.81 16 ARG B C 1
ATOM 1257 O O . ARG B 1 16 ? 4.281 1.175 9.094 1 97.81 16 ARG B O 1
ATOM 1264 N N . ILE B 1 17 ? 4.746 1.358 6.93 1 97.75 17 ILE B N 1
ATOM 1265 C CA . ILE B 1 17 ? 4.891 2.809 6.996 1 97.75 17 ILE B CA 1
ATOM 1266 C C . ILE B 1 17 ? 3.553 3.443 7.375 1 97.75 17 ILE B C 1
ATOM 1268 O O . ILE B 1 17 ? 3.498 4.316 8.242 1 97.75 17 ILE B O 1
ATOM 1272 N N . GLN B 1 18 ? 2.502 2.996 6.742 1 97.12 18 GLN B N 1
ATOM 1273 C CA . GLN B 1 18 ? 1.182 3.547 7.027 1 97.12 18 GLN B CA 1
ATOM 1274 C C . GLN B 1 18 ? 0.78 3.289 8.477 1 97.12 18 GLN B C 1
ATOM 1276 O O . GLN B 1 18 ? 0.181 4.148 9.125 1 97.12 18 GLN B O 1
ATOM 1281 N N . LYS B 1 19 ? 1.083 2.123 8.945 1 97.12 19 LYS B N 1
ATOM 1282 C CA . LYS B 1 19 ? 0.791 1.801 10.344 1 97.12 19 LYS B CA 1
ATOM 1283 C C . LYS B 1 19 ? 1.564 2.711 11.289 1 97.12 19 LYS B C 1
ATOM 1285 O O . LYS B 1 19 ? 1.013 3.197 12.281 1 97.12 19 LYS B O 1
ATOM 1290 N N . PHE B 1 20 ? 2.803 2.896 11.008 1 98 20 PHE B N 1
ATOM 1291 C CA . PHE B 1 20 ? 3.621 3.771 11.844 1 98 20 PHE B CA 1
ATOM 1292 C C . PHE B 1 20 ? 3.098 5.203 11.797 1 98 20 PHE B C 1
ATOM 1294 O O . PHE B 1 20 ? 2.992 5.859 12.836 1 98 20 PHE B O 1
ATOM 1301 N N . LEU B 1 21 ? 2.744 5.672 10.586 1 97.19 21 LEU B N 1
ATOM 1302 C CA . LEU B 1 21 ? 2.227 7.027 10.43 1 97.19 21 LEU B CA 1
ATOM 1303 C C . LEU B 1 21 ? 0.923 7.203 11.195 1 97.19 21 LEU B C 1
ATOM 1305 O O . LEU B 1 21 ? 0.707 8.242 11.828 1 97.19 21 LEU B O 1
ATOM 1309 N N . ALA B 1 22 ? 0.098 6.246 11.188 1 97.19 22 ALA B N 1
ATOM 1310 C CA . ALA B 1 22 ? -1.142 6.297 11.961 1 97.19 22 ALA B CA 1
ATOM 1311 C C . ALA B 1 22 ? -0.853 6.426 13.453 1 97.19 22 ALA B C 1
ATOM 1313 O O . ALA B 1 22 ? -1.509 7.203 14.156 1 97.19 22 ALA B O 1
ATOM 1314 N N . LYS B 1 23 ? 0.124 5.68 13.914 1 97.38 23 LYS B N 1
ATOM 1315 C CA . LYS B 1 23 ? 0.508 5.758 15.32 1 97.38 23 LYS B CA 1
ATOM 1316 C C . LYS B 1 23 ? 1.07 7.133 15.664 1 97.38 23 LYS B C 1
ATOM 1318 O O . LYS B 1 23 ? 0.816 7.664 16.75 1 97.38 23 LYS B O 1
ATOM 1323 N N . GLU B 1 24 ? 1.866 7.668 14.734 1 97 24 GLU B N 1
ATOM 1324 C CA . GLU B 1 24 ? 2.422 9 14.945 1 97 24 GLU B CA 1
ATOM 1325 C C . GLU B 1 24 ? 1.319 10.055 15 1 97 24 GLU B C 1
ATOM 1327 O O . GLU B 1 24 ? 1.398 11 15.789 1 97 24 GLU B O 1
ATOM 1332 N N . LEU B 1 25 ? 0.31 9.891 14.148 1 97.25 25 LEU B N 1
ATOM 1333 C CA . LEU B 1 25 ? -0.831 10.797 14.203 1 97.25 25 LEU B CA 1
ATOM 1334 C C . LEU B 1 25 ? -1.521 10.727 15.562 1 97.25 25 LEU B C 1
ATOM 1336 O O . LEU B 1 25 ? -1.837 11.758 16.156 1 97.25 25 LEU B O 1
ATOM 1340 N N . GLU B 1 26 ? -1.642 9.578 16.078 1 97.19 26 GLU B N 1
ATOM 1341 C CA . GLU B 1 26 ? -2.248 9.391 17.391 1 97.19 26 GLU B CA 1
ATOM 1342 C C . GLU B 1 26 ? -1.407 10.039 18.484 1 97.19 26 GLU B C 1
ATOM 1344 O O . GLU B 1 26 ? -1.947 10.664 19.391 1 97.19 26 GLU B O 1
ATOM 1349 N N . ARG B 1 27 ? -0.161 9.859 18.344 1 97.12 27 ARG B N 1
ATOM 1350 C CA . ARG B 1 27 ? 0.753 10.422 19.328 1 97.12 27 ARG B CA 1
ATOM 1351 C C . ARG B 1 27 ? 0.67 11.938 19.344 1 97.12 27 ARG B C 1
ATOM 1353 O O . ARG B 1 27 ? 0.895 12.57 20.391 1 97.12 27 ARG B O 1
ATOM 1360 N N . GLN B 1 28 ? 0.327 12.461 18.156 1 96.31 28 GLN B N 1
ATOM 1361 C CA . GLN B 1 28 ? 0.2 13.914 18.047 1 96.31 28 GLN B CA 1
ATOM 1362 C C . GLN B 1 28 ? -1.185 14.383 18.484 1 96.31 28 GLN B C 1
ATOM 1364 O O . GLN B 1 28 ? -1.512 15.562 18.375 1 96.31 28 GLN B O 1
ATOM 1369 N N . GLY B 1 29 ? -2.043 13.469 18.922 1 94.69 29 GLY B N 1
ATOM 1370 C CA . GLY B 1 29 ? -3.359 13.812 19.438 1 94.69 29 GLY B CA 1
ATOM 1371 C C . GLY B 1 29 ? -4.445 13.75 18.375 1 94.69 29 GLY B C 1
ATOM 1372 O O . GLY B 1 29 ? -5.555 14.242 18.594 1 94.69 29 GLY B O 1
ATOM 1373 N N . ILE B 1 30 ? -4.113 13.242 17.203 1 93.06 30 ILE B N 1
ATOM 1374 C CA . ILE B 1 30 ? -5.086 13.086 16.125 1 93.06 30 ILE B CA 1
ATOM 1375 C C . ILE B 1 30 ? -5.605 11.648 16.109 1 93.06 30 ILE B C 1
ATOM 1377 O O . ILE B 1 30 ? -4.949 10.758 15.562 1 93.06 30 ILE B O 1
ATOM 1381 N N . LYS B 1 31 ? -6.699 11.367 16.672 1 86.31 31 LYS B N 1
ATOM 1382 C CA . LYS B 1 31 ? -7.188 10 16.828 1 86.31 31 LYS B CA 1
ATOM 1383 C C . LYS B 1 31 ? -8.281 9.688 15.805 1 86.31 31 LYS B C 1
ATOM 1385 O O . LYS B 1 31 ? -8.617 8.523 15.586 1 86.31 31 LYS B O 1
ATOM 1390 N N . ASP B 1 32 ? -8.672 10.641 15.047 1 84.5 32 ASP B N 1
ATOM 1391 C CA . ASP B 1 32 ? -9.875 10.453 14.234 1 84.5 32 ASP B CA 1
ATOM 1392 C C . ASP B 1 32 ? -9.523 10.367 12.75 1 84.5 32 ASP B C 1
ATOM 1394 O O . ASP B 1 32 ? -10.406 10.141 11.914 1 84.5 32 ASP B O 1
ATOM 1398 N N . LEU B 1 33 ? -8.211 10.477 12.555 1 90.81 33 LEU B N 1
ATOM 1399 C CA . LEU B 1 33 ? -7.871 10.602 11.141 1 90.81 33 LEU B CA 1
ATOM 1400 C C . LEU B 1 33 ? -6.887 9.516 10.719 1 90.81 33 LEU B C 1
ATOM 1402 O O . LEU B 1 33 ? -5.984 9.164 11.484 1 90.81 33 LEU B O 1
ATOM 1406 N N . ALA B 1 34 ? -7.121 8.945 9.516 1 94.31 34 ALA B N 1
ATOM 1407 C CA . ALA B 1 34 ? -6.18 8.039 8.875 1 94.31 34 ALA B CA 1
ATOM 1408 C C . ALA B 1 34 ? -5.129 8.812 8.078 1 94.31 34 ALA B C 1
ATOM 1410 O O . ALA B 1 34 ? -5.285 10.008 7.828 1 94.31 34 ALA B O 1
ATOM 1411 N N . PRO B 1 35 ? -4.098 8.094 7.695 1 96.25 35 PRO B N 1
ATOM 1412 C CA . PRO B 1 35 ? -3.039 8.734 6.914 1 96.25 35 PRO B CA 1
ATOM 1413 C C . PRO B 1 35 ? -3.562 9.406 5.645 1 96.25 35 PRO B C 1
ATOM 1415 O O . PRO B 1 35 ? -3.08 10.469 5.258 1 96.25 35 PRO B O 1
ATOM 1418 N N . ALA B 1 36 ? -4.574 8.859 5.023 1 96 36 ALA B N 1
ATOM 1419 C CA . ALA B 1 36 ? -5.137 9.445 3.812 1 96 36 ALA B CA 1
ATOM 1420 C C . ALA B 1 36 ? -5.781 10.797 4.105 1 96 36 ALA B C 1
ATOM 1422 O O . ALA B 1 36 ? -5.742 11.703 3.271 1 96 36 ALA B O 1
ATOM 1423 N N . HIS B 1 37 ? -6.344 10.93 5.223 1 97.19 37 HIS B N 1
ATOM 1424 C CA . HIS B 1 37 ? -6.91 12.203 5.637 1 97.19 37 HIS B CA 1
ATOM 1425 C C . HIS B 1 37 ? -5.816 13.25 5.852 1 97.19 37 HIS B C 1
ATOM 1427 O O . HIS B 1 37 ? -5.988 14.414 5.5 1 97.19 37 HIS B O 1
ATOM 1433 N N . ALA B 1 38 ? -4.719 12.797 6.41 1 95 38 ALA B N 1
ATOM 1434 C CA . ALA B 1 38 ? -3.572 13.672 6.621 1 95 38 ALA B CA 1
ATOM 1435 C C . ALA B 1 38 ? -3.092 14.273 5.301 1 95 38 ALA B C 1
ATOM 1437 O O . ALA B 1 38 ? -2.701 15.445 5.25 1 95 38 ALA B O 1
ATOM 1438 N N . GLY B 1 39 ? -3.117 13.477 4.262 1 95.56 39 GLY B N 1
ATOM 1439 C CA . GLY B 1 39 ? -2.771 13.977 2.943 1 95.56 39 GLY B CA 1
ATOM 1440 C C . GLY B 1 39 ? -3.65 15.125 2.494 1 95.56 39 GLY B C 1
ATOM 1441 O O . GLY B 1 39 ? -3.156 16.109 1.938 1 95.56 39 GLY B O 1
ATOM 1442 N N . VAL B 1 40 ? -4.914 15.039 2.717 1 96.75 40 VAL B N 1
ATOM 1443 C CA . VAL B 1 40 ? -5.863 16.078 2.334 1 96.75 40 VAL B CA 1
ATOM 1444 C C . VAL B 1 40 ? -5.574 17.359 3.121 1 96.75 40 VAL B C 1
ATOM 1446 O O . VAL B 1 40 ? -5.512 18.438 2.547 1 96.75 40 VAL B O 1
ATOM 1449 N N . ILE B 1 41 ? -5.348 17.188 4.402 1 96.75 41 ILE B N 1
ATOM 1450 C CA . ILE B 1 41 ? -5.066 18.328 5.273 1 96.75 41 ILE B CA 1
ATOM 1451 C C . ILE B 1 41 ? -3.793 19.031 4.809 1 96.75 41 ILE B C 1
ATOM 1453 O O . ILE B 1 41 ? -3.746 20.266 4.746 1 96.75 41 ILE B O 1
ATOM 1457 N N . TYR B 1 42 ? -2.896 18.266 4.473 1 94.94 42 TYR B N 1
ATOM 1458 C CA . TYR B 1 42 ? -1.633 18.812 4.004 1 94.94 42 TYR B CA 1
ATOM 1459 C C . TYR B 1 42 ? -1.834 19.641 2.738 1 94.94 42 TYR B C 1
ATOM 1461 O O . TYR B 1 42 ? -1.379 20.781 2.656 1 94.94 42 TYR B O 1
ATOM 1469 N N . VAL B 1 43 ? -2.49 19.125 1.759 1 95.56 43 VAL B N 1
ATOM 1470 C CA . VAL B 1 43 ? -2.691 19.797 0.481 1 95.56 43 VAL B CA 1
ATOM 1471 C C . VAL B 1 43 ? -3.484 21.094 0.696 1 95.56 43 VAL B C 1
ATOM 1473 O O . VAL B 1 43 ? -3.137 22.141 0.149 1 95.56 43 VAL B O 1
ATOM 1476 N N . LEU B 1 44 ? -4.465 21 1.51 1 97.38 44 LEU B N 1
ATOM 1477 C CA . LEU B 1 44 ? -5.293 22.172 1.769 1 97.38 44 LEU B CA 1
ATOM 1478 C C . LEU B 1 44 ? -4.508 23.234 2.533 1 97.38 44 LEU B C 1
ATOM 1480 O O . LEU B 1 44 ? -4.738 24.438 2.354 1 97.38 44 LEU B O 1
ATOM 1484 N N . SER B 1 45 ? -3.643 22.781 3.373 1 96.44 45 SER B N 1
ATOM 1485 C CA . SER B 1 45 ? -2.824 23.734 4.113 1 96.44 45 SER B CA 1
ATOM 1486 C C . SER B 1 45 ? -1.919 24.531 3.18 1 96.44 45 SER B C 1
ATOM 1488 O O . SER B 1 45 ? -1.571 25.688 3.471 1 96.44 45 SER B O 1
ATOM 1490 N N . ARG B 1 46 ? -1.592 24.031 2.123 1 94.31 46 ARG B N 1
ATOM 1491 C CA . ARG B 1 46 ? -0.704 24.672 1.161 1 94.31 46 ARG B CA 1
ATOM 1492 C C . ARG B 1 46 ? -1.495 25.5 0.153 1 94.31 46 ARG B C 1
ATOM 1494 O O . ARG B 1 46 ? -1.077 26.609 -0.223 1 94.31 46 ARG B O 1
ATOM 1501 N N . LYS B 1 47 ? -2.633 25.016 -0.229 1 95.25 47 LYS B N 1
ATOM 1502 C CA . LYS B 1 47 ? -3.398 25.641 -1.309 1 95.25 47 LYS B CA 1
ATOM 1503 C C . LYS B 1 47 ? -4.441 26.609 -0.761 1 95.25 47 LYS B C 1
ATOM 1505 O O . LYS B 1 47 ? -4.922 27.484 -1.481 1 95.25 47 LYS B O 1
ATOM 1510 N N . GLY B 1 48 ? -4.809 26.422 0.432 1 96.12 48 GLY B N 1
ATOM 1511 C CA . GLY B 1 48 ? -5.922 27.172 1.001 1 96.12 48 GLY B CA 1
ATOM 1512 C C . GLY B 1 48 ? -7.277 26.594 0.64 1 96.12 48 GLY B C 1
ATOM 1513 O O . GLY B 1 48 ? -7.816 25.75 1.371 1 96.12 48 GLY B O 1
ATOM 1514 N N . VAL B 1 49 ? -7.777 26.953 -0.501 1 96 49 VAL B N 1
ATOM 1515 C CA . VAL B 1 49 ? -9.016 26.422 -1.045 1 96 49 VAL B CA 1
ATOM 1516 C C . VAL B 1 49 ? -8.711 25.578 -2.281 1 96 49 VAL B C 1
ATOM 1518 O O . VAL B 1 49 ? -7.879 25.953 -3.107 1 96 49 VAL B O 1
ATOM 1521 N N . ALA B 1 50 ? -9.344 24.391 -2.311 1 96.38 50 ALA B N 1
ATOM 1522 C CA . ALA B 1 50 ? -9.117 23.531 -3.465 1 96.38 50 ALA B CA 1
ATOM 1523 C C . ALA B 1 50 ? -10.406 22.844 -3.898 1 96.38 50 ALA B C 1
ATOM 1525 O O . ALA B 1 50 ? -11.211 22.422 -3.057 1 96.38 50 ALA B O 1
ATOM 1526 N N . GLY B 1 51 ? -10.562 22.672 -5.211 1 95.19 51 GLY B N 1
ATOM 1527 C CA . GLY B 1 51 ? -11.688 21.906 -5.742 1 95.19 51 GLY B CA 1
ATOM 1528 C C . GLY B 1 51 ? -11.492 20.406 -5.656 1 95.19 51 GLY B C 1
ATOM 1529 O O . GLY B 1 51 ? -10.375 19.938 -5.453 1 95.19 51 GLY B O 1
ATOM 1530 N N . MET B 1 52 ? -12.594 19.75 -5.836 1 94.12 52 MET B N 1
ATOM 1531 C CA . MET B 1 52 ? -12.578 18.297 -5.762 1 94.12 52 MET B CA 1
ATOM 1532 C C . MET B 1 52 ? -11.625 17.719 -6.797 1 94.12 52 MET B C 1
ATOM 1534 O O . MET B 1 52 ? -10.82 16.828 -6.48 1 94.12 52 MET B O 1
ATOM 1538 N N . SER B 1 53 ? -11.656 18.219 -7.961 1 94.44 53 SER B N 1
ATOM 1539 C CA . SER B 1 53 ? -10.805 17.719 -9.039 1 94.44 53 SER B CA 1
ATOM 1540 C C . SER B 1 53 ? -9.336 18.016 -8.773 1 94.44 53 SER B C 1
ATOM 1542 O O . SER B 1 53 ? -8.461 17.203 -9.094 1 94.44 53 SER B O 1
ATOM 1544 N N . ASP B 1 54 ? -9.125 19.141 -8.25 1 95.44 54 ASP B N 1
ATOM 1545 C CA . ASP B 1 54 ? -7.762 19.531 -7.914 1 95.44 54 ASP B CA 1
ATOM 1546 C C . ASP B 1 54 ? -7.184 18.641 -6.816 1 95.44 54 ASP B C 1
ATOM 1548 O O . ASP B 1 54 ? -6.035 18.203 -6.906 1 95.44 54 ASP B O 1
ATOM 1552 N N . LEU B 1 55 ? -7.961 18.391 -5.793 1 96.88 55 LEU B N 1
ATOM 1553 C CA . LEU B 1 55 ? -7.547 17.484 -4.734 1 96.88 55 LEU B CA 1
ATOM 1554 C C . LEU B 1 55 ? -7.285 16.094 -5.285 1 96.88 55 LEU B C 1
ATOM 1556 O O . LEU B 1 55 ? -6.27 15.469 -4.961 1 96.88 55 LEU B O 1
ATOM 1560 N N . ALA B 1 56 ? -8.195 15.648 -6.129 1 96.94 56 ALA B N 1
ATOM 1561 C CA . ALA B 1 56 ? -8.078 14.32 -6.719 1 96.94 56 ALA B CA 1
ATOM 1562 C C . ALA B 1 56 ? -6.793 14.188 -7.531 1 96.94 56 ALA B C 1
ATOM 1564 O O . ALA B 1 56 ? -6.035 13.227 -7.359 1 96.94 56 ALA B O 1
ATOM 1565 N N . SER B 1 57 ? -6.492 15.18 -8.352 1 95.56 57 SER B N 1
ATOM 1566 C CA . SER B 1 57 ? -5.305 15.164 -9.203 1 95.56 57 SER B CA 1
ATOM 1567 C C . SER B 1 57 ? -4.031 15.266 -8.367 1 95.56 57 SER B C 1
ATOM 1569 O O . SER B 1 57 ? -3.072 14.523 -8.602 1 95.56 57 SER B O 1
ATOM 1571 N N . THR B 1 58 ? -4.043 16.156 -7.391 1 94.38 58 THR B N 1
ATOM 1572 C CA . THR B 1 58 ? -2.863 16.391 -6.57 1 94.38 58 THR B CA 1
ATOM 1573 C C . THR B 1 58 ? -2.52 15.164 -5.738 1 94.38 58 THR B C 1
ATOM 1575 O O . THR B 1 58 ? -1.344 14.828 -5.562 1 94.38 58 THR B O 1
ATOM 1578 N N . LEU B 1 59 ? -3.506 14.43 -5.238 1 95.62 59 LEU B N 1
ATOM 1579 C CA . LEU B 1 59 ? -3.287 13.312 -4.336 1 95.62 59 LEU B CA 1
ATOM 1580 C C . LEU B 1 59 ? -3.322 11.984 -5.094 1 95.62 59 LEU B C 1
ATOM 1582 O O . LEU B 1 59 ? -3.205 10.914 -4.492 1 95.62 59 LEU B O 1
ATOM 1586 N N . ASP B 1 60 ? -3.523 12.07 -6.383 1 95.5 60 ASP B N 1
ATOM 1587 C CA . ASP B 1 60 ? -3.627 10.875 -7.215 1 95.5 60 ASP B CA 1
ATOM 1588 C C . ASP B 1 60 ? -4.676 9.914 -6.664 1 95.5 60 ASP B C 1
ATOM 1590 O O . ASP B 1 60 ? -4.371 8.75 -6.387 1 95.5 60 ASP B O 1
ATOM 1594 N N . ARG B 1 61 ? -5.867 10.445 -6.531 1 96.69 61 ARG B N 1
ATOM 1595 C CA . ARG B 1 61 ? -7.039 9.711 -6.07 1 96.69 61 ARG B CA 1
ATOM 1596 C C . ARG B 1 61 ? -8.242 9.977 -6.973 1 96.69 61 ARG B C 1
ATOM 1598 O O . ARG B 1 61 ? -8.266 10.961 -7.707 1 96.69 61 ARG B O 1
ATOM 1605 N N . THR B 1 62 ? -9.211 9.102 -6.922 1 96.44 62 THR B N 1
ATOM 1606 C CA . THR B 1 62 ? -10.453 9.336 -7.641 1 96.44 62 THR B CA 1
ATOM 1607 C C . THR B 1 62 ? -11.328 10.344 -6.898 1 96.44 62 THR B C 1
ATOM 1609 O O . THR B 1 62 ? -11.188 10.531 -5.688 1 96.44 62 THR B O 1
ATOM 1612 N N . ASN B 1 63 ? -12.219 10.93 -7.621 1 95.81 63 ASN B N 1
ATOM 1613 C CA . ASN B 1 63 ? -13.172 11.844 -6.992 1 95.81 63 ASN B CA 1
ATOM 1614 C C . ASN B 1 63 ? -14 11.133 -5.922 1 95.81 63 ASN B C 1
ATOM 1616 O O . ASN B 1 63 ? -14.344 11.734 -4.902 1 95.81 63 ASN B O 1
ATOM 1620 N N . ALA B 1 64 ? -14.312 9.93 -6.207 1 97.31 64 ALA B N 1
ATOM 1621 C CA . ALA B 1 64 ? -15.07 9.156 -5.227 1 97.31 64 ALA B CA 1
ATOM 1622 C C . ALA B 1 64 ? -14.297 9.016 -3.92 1 97.31 64 ALA B C 1
ATOM 1624 O O . ALA B 1 64 ? -14.867 9.148 -2.834 1 97.31 64 ALA B O 1
ATOM 1625 N N . THR B 1 65 ? -12.953 8.781 -4 1 97.62 65 THR B N 1
ATOM 1626 C CA . THR B 1 65 ? -12.109 8.648 -2.814 1 97.62 65 THR B CA 1
ATOM 1627 C C . THR B 1 65 ? -12.008 9.977 -2.072 1 97.62 65 THR B C 1
ATOM 1629 O O . THR B 1 65 ? -12.086 10.016 -0.844 1 97.62 65 THR B O 1
ATOM 1632 N N . ILE B 1 66 ? -11.836 11.023 -2.85 1 97.81 66 ILE B N 1
ATOM 1633 C CA . ILE B 1 66 ? -11.734 12.352 -2.246 1 97.81 66 ILE B CA 1
ATOM 1634 C C . ILE B 1 66 ? -13.031 12.68 -1.514 1 97.81 66 ILE B C 1
ATOM 1636 O O . ILE B 1 66 ? -13.008 13.211 -0.399 1 97.81 66 ILE B O 1
ATOM 1640 N N . THR B 1 67 ? -14.141 12.367 -2.15 1 97.94 67 THR B N 1
ATOM 1641 C CA . THR B 1 67 ? -15.43 12.609 -1.522 1 97.94 67 THR B CA 1
ATOM 1642 C C . THR B 1 67 ? -15.523 11.891 -0.177 1 97.94 67 THR B C 1
ATOM 1644 O O . THR B 1 67 ? -15.906 12.5 0.828 1 97.94 67 THR B O 1
ATOM 1647 N N . ALA B 1 68 ? -15.133 10.68 -0.149 1 98.06 68 ALA B N 1
ATOM 1648 C CA . ALA B 1 68 ? -15.188 9.898 1.086 1 98.06 68 ALA B CA 1
ATOM 1649 C C . ALA B 1 68 ? -14.273 10.5 2.154 1 98.06 68 ALA B C 1
ATOM 1651 O O . ALA B 1 68 ? -14.641 10.555 3.33 1 98.06 68 ALA B O 1
ATOM 1652 N N . LEU B 1 69 ? -13.109 10.875 1.781 1 98 69 LEU B N 1
ATOM 1653 C CA . LEU B 1 69 ? -12.164 11.477 2.719 1 98 69 LEU B CA 1
ATOM 1654 C C . LEU B 1 69 ? -12.711 12.789 3.271 1 98 69 LEU B C 1
ATOM 1656 O O . LEU B 1 69 ? -12.617 13.047 4.473 1 98 69 LEU B O 1
ATOM 1660 N N . LEU B 1 70 ? -13.297 13.531 2.383 1 98.06 70 LEU B N 1
ATOM 1661 C CA . LEU B 1 70 ? -13.828 14.82 2.803 1 98.06 70 LEU B CA 1
ATOM 1662 C C . LEU B 1 70 ? -15.062 14.641 3.686 1 98.06 70 LEU B C 1
ATOM 1664 O O . LEU B 1 70 ? -15.297 15.43 4.602 1 98.06 70 LEU B O 1
ATOM 1668 N N . ASP B 1 71 ? -15.914 13.664 3.381 1 98 71 ASP B N 1
ATOM 1669 C CA . ASP B 1 71 ? -17.062 13.359 4.23 1 98 71 ASP B CA 1
ATOM 1670 C C . ASP B 1 71 ? -16.641 13.188 5.688 1 98 71 ASP B C 1
ATOM 1672 O O . ASP B 1 71 ? -17.219 13.797 6.586 1 98 71 ASP B O 1
ATOM 1676 N N . LYS B 1 72 ? -15.57 12.445 5.875 1 97.75 72 LYS B N 1
ATOM 1677 C CA . LYS B 1 72 ? -15.094 12.164 7.223 1 97.75 72 LYS B CA 1
ATOM 1678 C C . LYS B 1 72 ? -14.469 13.406 7.852 1 97.75 72 LYS B C 1
ATOM 1680 O O . LYS B 1 72 ? -14.695 13.695 9.031 1 97.75 72 LYS B O 1
ATOM 1685 N N . LEU B 1 73 ? -13.734 14.109 7.094 1 98.06 73 LEU B N 1
ATOM 1686 C CA . LEU B 1 73 ? -13.07 15.312 7.59 1 98.06 73 LEU B CA 1
ATOM 1687 C C . LEU B 1 73 ? -14.102 16.375 7.977 1 98.06 73 LEU B C 1
ATOM 1689 O O . LEU B 1 73 ? -13.891 17.125 8.93 1 98.06 73 LEU B O 1
ATOM 1693 N N . GLU B 1 74 ? -15.148 16.422 7.199 1 97.69 74 GLU B N 1
ATOM 1694 C CA . GLU B 1 74 ? -16.234 17.344 7.531 1 97.69 74 GLU B CA 1
ATOM 1695 C C . GLU B 1 74 ? -16.969 16.891 8.789 1 97.69 74 GLU B C 1
ATOM 1697 O O . GLU B 1 74 ? -17.297 17.703 9.648 1 97.69 74 GLU B O 1
ATOM 1702 N N . GLU B 1 75 ? -17.25 15.625 8.805 1 97 75 GLU B N 1
ATOM 1703 C CA . GLU B 1 75 ? -17.906 15.047 9.969 1 97 75 GLU B CA 1
ATOM 1704 C C . GLU B 1 75 ? -17.156 15.391 11.25 1 97 75 GLU B C 1
ATOM 1706 O O . GLU B 1 75 ? -17.781 15.688 12.273 1 97 75 GLU B O 1
ATOM 1711 N N . PHE B 1 76 ? -15.844 15.469 11.195 1 96.44 76 PHE B N 1
ATOM 1712 C CA . PHE B 1 76 ? -15.031 15.695 12.383 1 96.44 76 PHE B CA 1
ATOM 1713 C C . PHE B 1 76 ? -14.578 17.156 12.453 1 96.44 76 PHE B C 1
ATOM 1715 O O . PHE B 1 76 ? -13.711 17.5 13.266 1 96.44 76 PHE B O 1
ATOM 1722 N N . ASP B 1 77 ? -15.047 17.984 11.547 1 97.38 77 ASP B N 1
ATOM 1723 C CA . ASP B 1 77 ? -14.93 19.438 11.578 1 97.38 77 ASP B CA 1
ATOM 1724 C C . ASP B 1 77 ? -13.516 19.891 11.219 1 97.38 77 ASP B C 1
ATOM 1726 O O . ASP B 1 77 ? -13.008 20.859 11.781 1 97.38 77 ASP B O 1
ATOM 1730 N N . TYR B 1 78 ? -12.836 19.188 10.359 1 98 78 TYR B N 1
ATOM 1731 C CA . TYR B 1 78 ? -11.516 19.578 9.898 1 98 78 TYR B CA 1
ATOM 1732 C C . TYR B 1 78 ? -11.602 20.438 8.633 1 98 78 TYR B C 1
ATOM 1734 O O . TYR B 1 78 ? -10.711 21.219 8.352 1 98 78 TYR B O 1
ATOM 1742 N N . VAL B 1 79 ? -12.656 20.156 7.867 1 98.38 79 VAL B N 1
ATOM 1743 C CA . VAL B 1 79 ? -12.812 20.828 6.582 1 98.38 79 VAL B CA 1
ATOM 1744 C C . VAL B 1 79 ? -14.25 21.312 6.43 1 98.38 79 VAL B C 1
ATOM 1746 O O . VAL B 1 79 ? -15.164 20.781 7.07 1 98.38 79 VAL B O 1
ATOM 1749 N N . THR B 1 80 ? -14.406 22.344 5.652 1 98.06 80 THR B N 1
ATOM 1750 C CA . THR B 1 80 ? -15.711 22.797 5.18 1 98.06 80 THR B CA 1
ATOM 1751 C C . THR B 1 80 ? -15.758 22.812 3.652 1 98.06 80 THR B C 1
ATOM 1753 O O . THR B 1 80 ? -14.758 23.141 3.006 1 98.06 80 THR B O 1
ATOM 1756 N N . ARG B 1 81 ? -16.828 22.344 3.154 1 96.38 81 ARG B N 1
ATOM 1757 C CA . ARG B 1 81 ? -17.031 22.375 1.709 1 96.38 81 ARG B CA 1
ATOM 1758 C C . ARG B 1 81 ? -18.062 23.438 1.318 1 96.38 81 ARG B C 1
ATOM 1760 O O . ARG B 1 81 ? -19.016 23.672 2.049 1 96.38 81 ARG B O 1
ATOM 1767 N N . THR B 1 82 ? -17.797 24.109 0.219 1 93.19 82 THR B N 1
ATOM 1768 C CA . THR B 1 82 ? -18.719 25.141 -0.282 1 93.19 82 THR B CA 1
ATOM 1769 C C . THR B 1 82 ? -19 24.922 -1.765 1 93.19 82 THR B C 1
ATOM 1771 O O . THR B 1 82 ? -18.109 24.578 -2.535 1 93.19 82 THR B O 1
ATOM 1774 N N . LYS B 1 83 ? -20.281 25 -2.158 1 88.31 83 LYS B N 1
ATOM 1775 C CA . LYS B 1 83 ? -20.672 24.953 -3.566 1 88.31 83 LYS B CA 1
ATOM 1776 C C . LYS B 1 83 ? -20.609 26.344 -4.191 1 88.31 83 LYS B C 1
ATOM 1778 O O . LYS B 1 83 ? -21.141 27.312 -3.625 1 88.31 83 LYS B O 1
ATOM 1783 N N . LEU B 1 84 ? -19.5 26.641 -4.922 1 70.19 84 LEU B N 1
ATOM 1784 C CA . LEU B 1 84 ? -19.328 27.984 -5.48 1 70.19 84 LEU B CA 1
ATOM 1785 C C . LEU B 1 84 ? -20.453 28.312 -6.445 1 70.19 84 LEU B C 1
ATOM 1787 O O . LEU B 1 84 ? -21.016 29.406 -6.398 1 70.19 84 LEU B O 1
ATOM 1791 N N . ASP B 1 85 ? -20.172 27.891 -7.863 1 58.44 85 ASP B N 1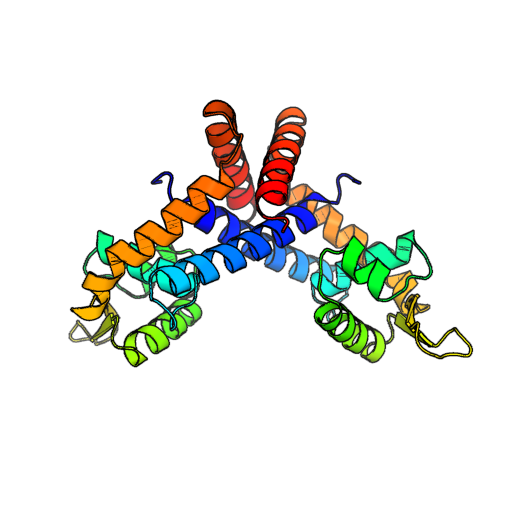
ATOM 1792 C CA . ASP B 1 85 ? -20.75 28.656 -8.969 1 58.44 85 ASP B CA 1
ATOM 1793 C C . ASP B 1 85 ? -22.266 28.469 -9.016 1 58.44 85 ASP B C 1
ATOM 1795 O O . ASP B 1 85 ? -22.812 27.531 -8.422 1 58.44 85 ASP B O 1
ATOM 1799 N N . GLU B 1 86 ? -22.859 29.562 -9.664 1 57.34 86 GLU B N 1
ATOM 1800 C CA . GLU B 1 86 ? -24.25 29.688 -10.109 1 57.34 86 GLU B CA 1
ATOM 1801 C C . GLU B 1 86 ? -24.781 28.359 -10.641 1 57.34 86 GLU B C 1
ATOM 1803 O O . GLU B 1 86 ? -25.953 28.047 -10.492 1 57.34 86 GLU B O 1
ATOM 1808 N N . ASP B 1 87 ? -23.766 27.578 -11.289 1 58.59 87 ASP B N 1
ATOM 1809 C CA . ASP B 1 87 ? -24.297 26.328 -11.812 1 58.59 87 ASP B CA 1
ATOM 1810 C C . ASP B 1 87 ? -24.016 25.172 -10.844 1 58.59 87 ASP B C 1
ATOM 1812 O O . ASP B 1 87 ? -24.375 24.031 -11.125 1 58.59 87 ASP B O 1
ATOM 1816 N N . GLY B 1 88 ? -23.5 25.531 -9.602 1 61.94 88 GLY B N 1
ATOM 1817 C CA . GLY B 1 88 ? -23.391 24.609 -8.469 1 61.94 88 GLY B CA 1
ATOM 1818 C C . GLY B 1 88 ? -22.531 23.391 -8.773 1 61.94 88 GLY B C 1
ATOM 1819 O O . GLY B 1 88 ? -22.625 22.391 -8.078 1 61.94 88 GLY B O 1
ATOM 1820 N N . ARG B 1 89 ? -21.781 23.469 -9.945 1 66.25 89 ARG B N 1
ATOM 1821 C CA . ARG B 1 89 ? -21.203 22.203 -10.383 1 66.25 89 ARG B CA 1
ATOM 1822 C C . ARG B 1 89 ? -19.828 21.984 -9.766 1 66.25 89 ARG B C 1
ATOM 1824 O O . ARG B 1 89 ? -19.344 20.859 -9.672 1 66.25 89 ARG B O 1
ATOM 1831 N N . VAL B 1 90 ? -19.375 23.188 -9.102 1 84.25 90 VAL B N 1
ATOM 1832 C CA . VAL B 1 90 ? -18.031 22.984 -8.586 1 84.25 90 VAL B CA 1
ATOM 1833 C C . VAL B 1 90 ? -18.047 23.062 -7.059 1 84.25 90 VAL B C 1
ATOM 1835 O O . VAL B 1 90 ? -18.531 24.031 -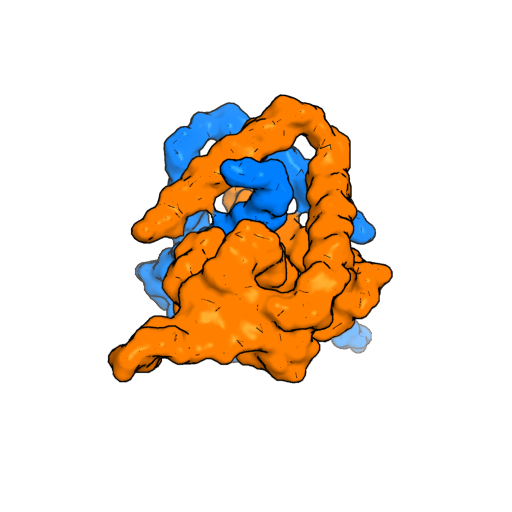6.484 1 84.25 90 VAL B O 1
ATOM 1838 N N . THR B 1 91 ? -17.594 22.031 -6.414 1 92.62 91 THR B N 1
ATOM 1839 C CA . THR B 1 91 ? -17.469 21.984 -4.961 1 92.62 91 THR B CA 1
ATOM 1840 C C . THR B 1 91 ? -16.031 22.219 -4.535 1 92.62 91 THR B C 1
ATOM 1842 O O . THR B 1 91 ? -15.094 21.656 -5.105 1 92.62 91 THR B O 1
ATOM 1845 N N . THR B 1 92 ? -15.836 23.203 -3.598 1 95.62 92 THR B N 1
ATOM 1846 C CA . THR B 1 92 ? -14.5 23.469 -3.07 1 95.62 92 THR B CA 1
ATOM 1847 C C . THR B 1 92 ? -14.414 23.094 -1.593 1 95.62 92 THR B C 1
ATOM 1849 O O . THR B 1 92 ? -15.438 23.016 -0.91 1 95.62 92 THR B O 1
ATOM 1852 N N . ALA B 1 93 ? -13.172 22.812 -1.112 1 97.75 93 ALA B N 1
ATOM 1853 C CA . ALA B 1 93 ? -12.906 22.484 0.285 1 97.75 93 ALA B CA 1
ATOM 1854 C C . ALA B 1 93 ? -11.828 23.391 0.868 1 97.75 93 ALA B C 1
ATOM 1856 O O . ALA B 1 93 ? -10.891 23.781 0.166 1 97.75 93 ALA B O 1
ATOM 1857 N N . GLU B 1 94 ? -11.953 23.703 2.131 1 98.31 94 GLU B N 1
ATOM 1858 C CA . GLU B 1 94 ? -10.938 24.453 2.875 1 98.31 94 GLU B CA 1
ATOM 1859 C C . GLU B 1 94 ? -10.891 24 4.332 1 98.31 94 GLU B C 1
ATOM 1861 O O . GLU B 1 94 ? -11.852 23.422 4.848 1 98.31 94 GLU B O 1
ATOM 1866 N N . LEU B 1 95 ? -9.773 24.297 4.984 1 98.56 95 LEU B N 1
ATOM 1867 C CA . LEU B 1 95 ? -9.617 23.922 6.387 1 98.56 95 LEU B CA 1
ATOM 1868 C C . LEU B 1 95 ? -10.461 24.812 7.289 1 98.56 95 LEU B C 1
ATOM 1870 O O . LEU B 1 95 ? -10.539 26.016 7.07 1 98.56 95 LEU B O 1
ATOM 1874 N N . THR B 1 96 ? -11.117 24.141 8.273 1 98.44 96 THR B N 1
ATOM 1875 C CA . THR B 1 96 ? -11.703 24.906 9.367 1 98.44 96 THR B CA 1
ATOM 1876 C C . THR B 1 96 ? -10.617 25.391 10.328 1 98.44 96 THR B C 1
ATOM 1878 O O . THR B 1 96 ? -9.43 25.172 10.094 1 98.44 96 THR B O 1
ATOM 1881 N N . GLY B 1 97 ? -11.07 26.156 11.414 1 98 97 GLY B N 1
ATOM 1882 C CA . GLY B 1 97 ? -10.133 26.5 12.477 1 98 97 GLY B CA 1
ATOM 1883 C C . GLY B 1 97 ? -9.461 25.281 13.094 1 98 97 GLY B C 1
ATOM 1884 O O . GLY B 1 97 ? -8.25 25.281 13.312 1 98 97 GLY B O 1
ATOM 1885 N N . LYS B 1 98 ? -10.219 24.281 13.297 1 96.81 98 LYS B N 1
ATOM 1886 C CA . LYS B 1 98 ? -9.695 23.016 13.82 1 96.81 98 LYS B CA 1
ATOM 1887 C C . LYS B 1 98 ? -8.711 22.391 12.844 1 96.81 98 LYS B C 1
ATOM 1889 O O . LYS B 1 98 ? -7.66 21.875 13.25 1 96.81 98 LYS B O 1
ATOM 1894 N N . GLY B 1 99 ? -9.078 22.406 11.562 1 97.62 99 GLY B N 1
ATOM 1895 C CA . GLY B 1 99 ? -8.203 21.875 10.531 1 97.62 99 GLY B CA 1
ATOM 1896 C C . GLY B 1 99 ? -6.855 22.578 10.477 1 97.62 99 GLY B C 1
ATOM 1897 O O . GLY B 1 99 ? -5.816 21.922 10.398 1 97.62 99 GLY B O 1
ATOM 1898 N N . LYS B 1 100 ? -6.895 23.859 10.586 1 97.94 100 LYS B N 1
ATOM 1899 C CA . LYS B 1 100 ? -5.664 24.641 10.547 1 97.94 100 LYS B CA 1
ATOM 1900 C C . LYS B 1 100 ? -4.781 24.344 11.75 1 97.94 100 LYS B C 1
ATOM 1902 O O . LYS B 1 100 ? -3.557 24.25 11.625 1 97.94 100 LYS B O 1
ATOM 1907 N N . LYS B 1 101 ? -5.391 24.125 12.859 1 96.19 101 LYS B N 1
ATOM 1908 C CA . LYS B 1 101 ? -4.648 23.828 14.078 1 96.19 101 LYS B CA 1
ATOM 1909 C C . LYS B 1 101 ? -4.012 22.438 14.008 1 96.19 101 LYS B C 1
ATOM 1911 O O . LYS B 1 101 ? -3.004 22.188 14.664 1 96.19 101 LYS B O 1
ATOM 1916 N N . SER B 1 102 ? -4.57 21.562 13.18 1 96.56 102 SER B N 1
ATOM 1917 C CA . SER B 1 102 ? -4.082 20.203 13.094 1 96.56 102 SER B CA 1
ATOM 1918 C C . SER B 1 102 ? -2.898 20.094 12.141 1 96.56 102 SER B C 1
ATOM 1920 O O . SER B 1 102 ? -2.189 19.078 12.133 1 96.56 102 SER B O 1
ATOM 1922 N N . VAL B 1 103 ? -2.656 21.109 11.367 1 96.62 103 VAL B N 1
ATOM 1923 C CA . VAL B 1 103 ? -1.663 21.047 10.297 1 96.62 103 VAL B CA 1
ATOM 1924 C C . VAL B 1 103 ? -0.285 20.766 10.891 1 96.62 103 VAL B C 1
ATOM 1926 O O . VAL B 1 103 ? 0.434 19.891 10.406 1 96.62 103 VAL B O 1
ATOM 1929 N N . ARG B 1 104 ? 0.055 21.469 11.93 1 95.88 104 ARG B N 1
ATOM 1930 C CA . ARG B 1 104 ? 1.371 21.281 12.531 1 95.88 104 ARG B CA 1
ATOM 1931 C C . ARG B 1 104 ? 1.534 19.844 13.055 1 95.88 104 ARG B C 1
ATOM 1933 O O . ARG B 1 104 ? 2.615 19.266 12.953 1 95.88 104 ARG B O 1
ATOM 1940 N N . LYS B 1 105 ? 0.454 19.297 13.633 1 95.75 105 LYS B N 1
ATOM 1941 C CA . LYS B 1 105 ? 0.472 17.938 14.156 1 95.75 105 LYS B CA 1
ATOM 1942 C C . LYS B 1 105 ? 0.641 16.922 13.031 1 95.75 105 LYS B C 1
ATOM 1944 O O . LYS B 1 105 ? 1.424 15.977 13.156 1 95.75 105 LYS B O 1
ATOM 1949 N N . VAL B 1 106 ? -0.059 17.156 11.969 1 95.31 106 VAL B N 1
ATOM 1950 C CA . VAL B 1 106 ? 0.018 16.281 10.805 1 95.31 106 VAL B CA 1
ATOM 1951 C C . VAL B 1 106 ? 1.427 16.312 10.219 1 95.31 106 VAL B C 1
ATOM 1953 O O . VAL B 1 106 ? 2.006 15.281 9.898 1 95.31 106 VAL B O 1
ATOM 1956 N N . ILE B 1 107 ? 1.986 17.5 10.141 1 94.31 107 ILE B N 1
ATOM 1957 C CA . ILE B 1 107 ? 3.324 17.688 9.586 1 94.31 107 ILE B CA 1
ATOM 1958 C C . ILE B 1 107 ? 4.352 17.016 10.484 1 94.31 107 ILE B C 1
ATOM 1960 O O . ILE B 1 107 ? 5.277 16.359 10 1 94.31 107 ILE B O 1
ATOM 1964 N N . SER B 1 108 ? 4.176 17.141 11.781 1 95.75 108 SER B N 1
ATOM 1965 C CA . SER B 1 108 ? 5.09 16.5 12.719 1 95.75 108 SER B CA 1
ATOM 1966 C C . SER B 1 108 ? 5.059 14.984 12.586 1 95.75 108 SER B C 1
ATOM 1968 O O . SER B 1 108 ? 6.105 14.336 12.578 1 95.75 108 SER B O 1
ATOM 1970 N N . ALA B 1 109 ? 3.865 14.438 12.477 1 96.06 109 ALA B N 1
ATOM 1971 C CA . ALA B 1 109 ? 3.73 12.992 12.289 1 96.06 109 ALA B CA 1
ATOM 1972 C C . ALA B 1 109 ? 4.426 12.539 11.008 1 96.06 109 ALA B C 1
ATOM 1974 O O . ALA B 1 109 ? 5.121 11.523 11 1 96.06 109 ALA B O 1
ATOM 1975 N N . SER B 1 110 ? 4.258 13.273 9.945 1 94.81 110 SER B N 1
ATOM 1976 C CA . SER B 1 110 ? 4.875 12.953 8.664 1 94.81 110 SER B CA 1
ATOM 1977 C C . SER B 1 110 ? 6.395 13.047 8.742 1 94.81 110 SER B C 1
ATOM 1979 O O . SER B 1 110 ? 7.105 12.188 8.219 1 94.81 110 SER B O 1
ATOM 1981 N N . ARG B 1 111 ? 6.863 14.07 9.414 1 95 111 ARG B N 1
ATOM 1982 C CA . ARG B 1 111 ? 8.305 14.266 9.555 1 95 111 ARG B CA 1
ATOM 1983 C C . ARG B 1 111 ? 8.938 13.125 10.352 1 95 111 ARG B C 1
ATOM 1985 O O . ARG B 1 111 ? 10 12.625 9.984 1 95 111 ARG B O 1
ATOM 1992 N N . ASN B 1 112 ? 8.297 12.758 11.469 1 96.62 112 ASN B N 1
ATOM 1993 C CA . ASN B 1 112 ? 8.789 11.633 12.258 1 96.62 112 ASN B CA 1
ATOM 1994 C C . ASN B 1 112 ? 8.828 10.352 11.438 1 96.62 112 ASN B C 1
ATOM 1996 O O . ASN B 1 112 ? 9.773 9.562 11.547 1 96.62 112 ASN B O 1
ATOM 2000 N N . THR B 1 113 ? 7.809 10.133 10.633 1 97.12 113 THR B N 1
ATOM 2001 C CA . THR B 1 113 ? 7.746 8.953 9.781 1 97.12 113 THR B CA 1
ATOM 2002 C C . THR B 1 113 ? 8.852 8.984 8.727 1 97.12 113 THR B C 1
ATOM 2004 O O . THR B 1 113 ? 9.508 7.977 8.477 1 97.12 113 THR B O 1
ATOM 2007 N N . LEU B 1 114 ? 9.07 10.164 8.164 1 96.44 114 LEU B N 1
ATOM 2008 C CA . LEU B 1 114 ? 10.102 10.336 7.148 1 96.44 114 LEU B CA 1
ATOM 2009 C C . LEU B 1 114 ? 11.484 10.117 7.738 1 96.44 114 LEU B C 1
ATOM 2011 O O . LEU B 1 114 ? 12.344 9.5 7.098 1 96.44 114 LEU B O 1
ATOM 2015 N N . ASP B 1 115 ? 11.672 10.617 8.93 1 96.44 115 ASP B N 1
ATOM 2016 C CA . ASP B 1 115 ? 12.953 10.438 9.609 1 96.44 115 ASP B CA 1
ATOM 2017 C C . ASP B 1 115 ? 13.25 8.953 9.82 1 96.44 115 ASP B C 1
ATOM 2019 O O . ASP B 1 115 ? 14.383 8.508 9.609 1 96.44 115 ASP B O 1
ATOM 2023 N N . LYS B 1 116 ? 12.234 8.227 10.234 1 97.88 116 LYS B N 1
ATOM 2024 C CA . LYS B 1 116 ? 12.422 6.789 10.398 1 97.88 116 LYS B CA 1
ATOM 2025 C C . LYS B 1 116 ? 12.664 6.105 9.055 1 97.88 116 LYS B C 1
ATOM 2027 O O . LYS B 1 116 ? 13.539 5.242 8.945 1 97.88 116 LYS B O 1
ATOM 2032 N N . LEU B 1 117 ? 11.914 6.48 8.023 1 97.94 117 LEU B N 1
ATOM 2033 C CA . LEU B 1 117 ? 12.047 5.926 6.68 1 97.94 117 LEU B CA 1
ATOM 2034 C C . LEU B 1 117 ? 13.469 6.102 6.148 1 97.94 117 LEU B C 1
ATOM 2036 O O . LEU B 1 117 ? 14.047 5.164 5.594 1 97.94 117 LEU B O 1
ATOM 2040 N N . TYR B 1 118 ? 14.047 7.227 6.395 1 97 118 TYR B N 1
ATOM 2041 C CA . TYR B 1 118 ? 15.352 7.566 5.824 1 97 118 TYR B CA 1
ATOM 2042 C C . TYR B 1 118 ? 16.484 7.164 6.766 1 97 118 TYR B C 1
ATOM 2044 O O . TYR B 1 118 ? 17.641 7.473 6.512 1 97 118 TYR B O 1
ATOM 2052 N N . GLY B 1 119 ? 16.094 6.547 7.922 1 97.56 119 GLY B N 1
ATOM 2053 C CA . GLY B 1 119 ? 17.109 6.121 8.859 1 97.56 119 GLY B CA 1
ATOM 2054 C C . GLY B 1 119 ? 18.219 5.32 8.211 1 97.56 119 GLY B C 1
ATOM 2055 O O . GLY B 1 119 ? 17.969 4.305 7.555 1 97.56 119 GLY B O 1
ATOM 2056 N N . GLY B 1 120 ? 19.453 5.762 8.305 1 97.81 120 GLY B N 1
ATOM 2057 C CA . GLY B 1 120 ? 20.609 5.008 7.832 1 97.81 120 GLY B CA 1
ATOM 2058 C C . GLY B 1 120 ? 20.875 5.203 6.352 1 97.81 120 GLY B C 1
ATOM 2059 O O . GLY B 1 120 ? 21.75 4.547 5.785 1 97.81 120 GLY B O 1
ATOM 2060 N N . LEU B 1 121 ? 20.094 6.043 5.711 1 97.75 121 LEU B N 1
ATOM 2061 C CA . LEU B 1 121 ? 20.312 6.297 4.293 1 97.75 121 LEU B CA 1
ATOM 2062 C C . LEU B 1 121 ? 21.141 7.57 4.09 1 97.75 121 LEU B C 1
ATOM 2064 O O . LEU B 1 121 ? 20.906 8.578 4.758 1 97.75 121 LEU B O 1
ATOM 2068 N N . GLU B 1 122 ? 22.094 7.512 3.232 1 97.81 122 GLU B N 1
ATOM 2069 C CA . GLU B 1 122 ? 22.828 8.703 2.816 1 97.81 122 GLU B CA 1
ATOM 2070 C C . GLU B 1 122 ? 21.984 9.57 1.882 1 97.81 122 GLU B C 1
ATOM 2072 O O . GLU B 1 122 ? 21.031 9.078 1.258 1 97.81 122 GLU B O 1
ATOM 2077 N N . GLU B 1 123 ? 22.422 10.797 1.786 1 96.44 123 GLU B N 1
ATOM 2078 C CA . GLU B 1 123 ? 21.688 11.727 0.933 1 96.44 123 GLU B CA 1
ATOM 2079 C C . GLU B 1 123 ? 21.625 11.227 -0.507 1 96.44 123 GLU B C 1
ATOM 2081 O O . GLU B 1 123 ? 20.609 11.359 -1.178 1 96.44 123 GLU B O 1
ATOM 2086 N N . SER B 1 124 ? 22.688 10.633 -0.943 1 96.75 124 SER B N 1
ATOM 2087 C CA . SER B 1 124 ? 22.719 10.094 -2.299 1 96.75 124 SER B CA 1
ATOM 2088 C C . SER B 1 124 ? 21.75 8.93 -2.457 1 96.75 124 SER B C 1
ATOM 2090 O O . SER B 1 124 ? 21.125 8.781 -3.508 1 96.75 124 SER B O 1
ATOM 2092 N N . GLU B 1 125 ? 21.562 8.109 -1.433 1 97.31 125 GLU B N 1
ATOM 2093 C CA . GLU B 1 125 ? 20.625 6.988 -1.453 1 97.31 125 GLU B CA 1
ATOM 2094 C C . GLU B 1 125 ? 19.172 7.48 -1.479 1 97.31 125 GLU B C 1
ATOM 2096 O O . GLU B 1 125 ? 18.328 6.926 -2.189 1 97.31 125 GLU B O 1
ATOM 2101 N N . LYS B 1 126 ? 18.938 8.547 -0.695 1 96.31 126 LYS B N 1
ATOM 2102 C CA . LYS B 1 126 ? 17.609 9.133 -0.668 1 96.31 126 LYS B CA 1
ATOM 2103 C C . LYS B 1 126 ? 17.203 9.633 -2.051 1 96.31 126 LYS B C 1
ATOM 2105 O O . LYS B 1 126 ? 16.109 9.328 -2.529 1 96.31 126 LYS B O 1
ATOM 2110 N N . LYS B 1 127 ? 18.109 10.336 -2.65 1 95.5 127 LYS B N 1
ATOM 2111 C CA . LYS B 1 127 ? 17.844 10.898 -3.971 1 95.5 127 LYS B CA 1
ATOM 2112 C C . LYS B 1 127 ? 17.656 9.797 -5.008 1 95.5 127 LYS B C 1
ATOM 2114 O O . LYS B 1 127 ? 16.75 9.883 -5.852 1 95.5 127 LYS B O 1
ATOM 2119 N N . GLU B 1 128 ? 18.453 8.805 -4.941 1 96.25 128 GLU B N 1
ATOM 2120 C CA . GLU B 1 128 ? 18.375 7.699 -5.891 1 96.25 128 GLU B CA 1
ATOM 2121 C C . GLU B 1 128 ? 17.078 6.91 -5.703 1 96.25 128 GLU B C 1
ATOM 2123 O O . GLU B 1 128 ? 16.438 6.512 -6.68 1 96.25 128 GLU B O 1
ATOM 2128 N N . PHE B 1 129 ? 16.75 6.699 -4.477 1 97 129 PHE B N 1
ATOM 2129 C CA . PHE B 1 129 ? 15.508 5.996 -4.176 1 97 129 PHE B CA 1
ATOM 2130 C C . PHE B 1 129 ? 14.312 6.742 -4.75 1 97 129 PHE B C 1
ATOM 2132 O O . PHE B 1 129 ? 13.461 6.148 -5.414 1 97 129 PHE B O 1
ATOM 2139 N N . LEU B 1 130 ? 14.273 8.016 -4.496 1 96.44 130 LEU B N 1
ATOM 2140 C CA . LEU B 1 130 ? 13.172 8.844 -4.988 1 96.44 130 LEU B CA 1
ATOM 2141 C C . LEU B 1 130 ? 13.133 8.836 -6.512 1 96.44 130 LEU B C 1
ATOM 2143 O O . LEU B 1 130 ? 12.055 8.75 -7.105 1 96.44 130 LEU B O 1
ATOM 2147 N N . ARG B 1 131 ? 14.266 8.945 -7.113 1 96.81 131 ARG B N 1
ATOM 2148 C CA . ARG B 1 131 ? 14.344 8.961 -8.57 1 96.81 131 ARG B CA 1
ATOM 2149 C C . ARG B 1 131 ? 13.789 7.668 -9.156 1 96.81 131 ARG B C 1
ATOM 2151 O O . ARG B 1 131 ? 12.961 7.703 -10.07 1 96.81 131 ARG B O 1
ATOM 2158 N N . ILE B 1 132 ? 14.195 6.527 -8.648 1 97.94 132 ILE B N 1
ATOM 2159 C CA . ILE B 1 132 ? 13.789 5.23 -9.172 1 97.94 132 ILE B CA 1
ATOM 2160 C C . ILE B 1 132 ? 12.305 4.996 -8.875 1 97.94 132 ILE B C 1
ATOM 2162 O O . ILE B 1 132 ? 11.562 4.516 -9.727 1 97.94 132 ILE B O 1
ATOM 2166 N N . LEU B 1 133 ? 11.875 5.336 -7.645 1 97.69 133 LEU B N 1
ATOM 2167 C CA . LEU B 1 133 ? 10.469 5.195 -7.281 1 97.69 133 LEU B CA 1
ATOM 2168 C C . LEU B 1 133 ? 9.586 6.031 -8.195 1 97.69 133 LEU B C 1
ATOM 2170 O O . LEU B 1 133 ? 8.508 5.586 -8.602 1 97.69 133 LEU B O 1
ATOM 2174 N N . THR B 1 134 ? 10.047 7.238 -8.539 1 96.69 134 THR B N 1
ATOM 2175 C CA . THR B 1 134 ? 9.297 8.102 -9.445 1 96.69 134 THR B CA 1
ATOM 2176 C C . THR B 1 134 ? 9.188 7.469 -10.828 1 96.69 134 THR B C 1
ATOM 2178 O O . THR B 1 134 ? 8.133 7.523 -11.453 1 96.69 134 THR B O 1
ATOM 2181 N N . LYS B 1 135 ? 10.234 6.879 -11.289 1 97.62 135 LYS B N 1
ATOM 2182 C CA . LYS B 1 135 ? 10.195 6.172 -12.562 1 97.62 135 LYS B CA 1
ATOM 2183 C C . LYS B 1 135 ? 9.219 5.008 -12.523 1 97.62 135 LYS B C 1
ATOM 2185 O O . LYS B 1 135 ? 8.43 4.82 -13.453 1 97.62 135 LYS B O 1
ATOM 2190 N N . ILE B 1 136 ? 9.242 4.242 -11.453 1 98.19 136 ILE B N 1
ATOM 2191 C CA . ILE B 1 136 ? 8.344 3.105 -11.297 1 98.19 136 ILE B CA 1
ATOM 2192 C C . ILE B 1 136 ? 6.898 3.592 -11.258 1 98.19 136 ILE B C 1
ATOM 2194 O O . ILE B 1 136 ? 6.027 3.014 -11.914 1 98.19 136 ILE B O 1
ATOM 2198 N N . TYR B 1 137 ? 6.668 4.656 -10.477 1 97.75 137 TYR B N 1
ATOM 2199 C CA . TYR B 1 137 ? 5.344 5.266 -10.438 1 97.75 137 TYR B CA 1
ATOM 2200 C C . TYR B 1 137 ? 4.871 5.633 -11.836 1 97.75 137 TYR B C 1
ATOM 2202 O O . TYR B 1 137 ? 3.732 5.344 -12.211 1 97.75 137 TYR B O 1
ATOM 2210 N N . GLY B 1 138 ? 5.75 6.199 -12.609 1 97.75 138 GLY B N 1
ATOM 2211 C CA . GLY B 1 138 ? 5.43 6.617 -13.969 1 97.75 138 GLY B CA 1
ATOM 2212 C C . GLY B 1 138 ? 5.066 5.461 -14.875 1 97.75 138 GLY B C 1
ATOM 2213 O O . GLY B 1 138 ? 4.285 5.621 -15.812 1 97.75 138 GLY B O 1
ATOM 2214 N N . ASN B 1 139 ? 5.598 4.281 -14.664 1 98.25 139 ASN B N 1
ATOM 2215 C CA . ASN B 1 139 ? 5.328 3.096 -15.469 1 98.25 139 ASN B CA 1
ATOM 2216 C C . ASN B 1 139 ? 3.881 2.635 -15.32 1 98.25 139 ASN B C 1
ATOM 2218 O O . ASN B 1 139 ? 3.375 1.882 -16.156 1 98.25 139 ASN B O 1
ATOM 2222 N N . PHE B 1 140 ? 3.23 3.072 -14.219 1 97.94 140 PHE B N 1
ATOM 2223 C CA . PHE B 1 140 ? 1.876 2.592 -13.977 1 97.94 140 PHE B CA 1
ATOM 2224 C C . PHE B 1 140 ? 0.867 3.725 -14.109 1 97.94 140 PHE B C 1
ATOM 2226 O O . PHE B 1 140 ? -0.305 3.564 -13.766 1 97.94 140 PHE B O 1
ATOM 2233 N N . GLN B 1 141 ? 1.333 4.887 -14.523 1 87.44 141 GLN B N 1
ATOM 2234 C CA . GLN B 1 141 ? 0.417 5.988 -14.812 1 87.44 141 GLN B CA 1
ATOM 2235 C C . GLN B 1 141 ? -0.326 5.758 -16.125 1 87.44 141 GLN B C 1
ATOM 2237 O O . GLN B 1 141 ? 0.261 5.289 -17.109 1 87.44 141 GLN B O 1
ATOM 2242 N N . THR B 1 142 ? -1.595 5.406 -16.125 1 67.44 142 THR B N 1
ATOM 2243 C CA . THR B 1 142 ? -2.377 5.27 -17.344 1 67.44 142 THR B CA 1
ATOM 2244 C C . THR B 1 142 ? -2.568 6.621 -18.016 1 67.44 142 THR B C 1
ATOM 2246 O O . THR B 1 142 ? -2.572 7.66 -17.359 1 67.44 142 THR B O 1
#

pLDDT: mean 93.17, std 10.76, range [39.41, 98.56]

Organism: NCBI:txid2484979